Protein AF-0000000077107727 (afdb_homodimer)

Sequence (330 aa):
MIIVNAAEPHLNGILEIYNHAVRESFAVWTEREDTLNDRRAWINKLQANGYACIVAVDSKNDVLGYAGYGVFRGKPGYDITVEHSVYVADSAQGKGVGNALMTELINRGIADTRLEKMVGAIDAGNPISIKLHEKFGFQTQGILRGVATKWGEHRDLQFMVKDIRMIIVNAAEPHLNGILEIYNHAVRESFAVWTEREDTLNDRRAWINKLQANGYACIVAVDSKNDVLGYAGYGVFRGKPGYDITVEHSVYVADSAQGKGVGNALMTELINRGIADTRLEKMVGAIDAGNPISIKLHEKFGFQTQGILRGVATKWGEHRDLQFMVKDIR

Solvent-accessible surface area (backbone atoms only — not comparable to full-atom values): 17544 Å² total; per-residue (Å²): 117,50,78,43,72,61,50,79,89,45,44,66,43,51,46,52,43,49,38,47,34,34,73,70,42,68,83,40,39,41,87,69,68,75,50,71,65,53,54,48,51,50,54,48,52,26,49,74,70,71,33,58,45,34,30,33,24,41,94,86,63,47,56,40,27,37,36,37,34,40,80,57,51,100,53,67,27,24,77,31,24,28,29,43,52,78,47,60,23,80,91,40,61,94,67,55,52,65,58,54,48,50,53,52,50,52,52,53,45,47,68,37,83,67,38,36,33,42,30,36,78,38,42,64,86,39,62,69,61,52,49,55,39,44,75,73,60,29,39,80,34,26,52,40,74,53,44,26,38,47,98,89,35,70,35,35,43,23,36,26,42,30,76,54,102,116,50,77,45,73,61,49,78,90,44,43,66,42,51,48,52,42,50,38,46,34,35,73,71,43,70,82,40,39,42,88,69,69,75,50,70,66,51,53,49,51,50,53,49,54,27,49,75,72,71,32,58,45,34,29,32,23,41,95,85,66,47,56,38,28,39,35,37,34,40,78,58,53,100,53,66,27,25,76,31,23,28,29,45,53,77,48,61,23,80,91,40,60,94,68,55,53,65,58,54,50,49,53,52,50,51,51,51,46,48,68,37,81,65,40,35,32,42,30,36,78,37,43,62,86,38,62,68,61,52,50,54,41,45,74,71,60,30,39,81,34,27,52,39,74,54,45,25,39,46,97,89,35,70,34,35,43,23,35,27,41,28,75,54,102

InterPro domains:
  IPR000182 GNAT domain [PF00583] (16-138)
  IPR000182 GNAT domain [PS51186] (1-165)
  IPR016181 Acyl-CoA N-acyltransferase [SSF55729] (1-163)

pLDDT: mean 98.06, std 1.3, range [89.94, 98.94]

Organism: Hirschia baltica (strain ATCC 49814 / DSM 5838 / IFAM 1418) (NCBI:txid582402)

Structure (mmCIF, N/CA/C/O backbone):
data_AF-0000000077107727-model_v1
#
loop_
_entity.id
_entity.type
_entity.pdbx_description
1 polymer 'GCN5-related N-acetyltransferase'
#
loop_
_atom_site.group_PDB
_atom_site.id
_atom_site.type_symbol
_atom_site.label_atom_id
_atom_site.label_alt_id
_atom_site.label_comp_id
_atom_site.label_asym_id
_atom_site.label_entity_id
_atom_site.label_seq_id
_atom_site.pdbx_PDB_ins_code
_atom_site.Cartn_x
_atom_site.Cartn_y
_atom_site.Cartn_z
_atom_site.occupancy
_atom_site.B_iso_or_equiv
_atom_site.auth_seq_id
_atom_site.auth_comp_id
_atom_site.auth_asym_id
_atom_site.auth_atom_id
_atom_site.pdbx_PDB_model_num
ATOM 1 N N . MET A 1 1 ? -5.41 30.422 15.391 1 93.62 1 MET A N 1
ATOM 2 C CA . MET A 1 1 ? -5.266 29.375 14.383 1 93.62 1 MET A CA 1
ATOM 3 C C . MET A 1 1 ? -6.629 28.828 13.961 1 93.62 1 MET A C 1
ATOM 5 O O . MET A 1 1 ? -7.48 28.562 14.805 1 93.62 1 MET A O 1
ATOM 9 N N . ILE A 1 2 ? -6.949 28.75 12.703 1 97.38 2 ILE A N 1
ATOM 10 C CA . ILE A 1 2 ? -8.195 28.188 12.188 1 97.38 2 ILE A CA 1
ATOM 11 C C . ILE A 1 2 ? -7.883 27.094 11.164 1 97.38 2 ILE A C 1
ATOM 13 O O . ILE A 1 2 ? -6.836 27.141 10.516 1 97.38 2 ILE A O 1
ATOM 17 N N . ILE A 1 3 ? -8.789 26.125 11.023 1 98.75 3 ILE A N 1
ATOM 18 C CA . ILE A 1 3 ? -8.641 25.047 10.047 1 98.75 3 ILE A CA 1
ATOM 19 C C . ILE A 1 3 ? -9.695 25.203 8.945 1 98.75 3 ILE A C 1
ATOM 21 O O . ILE A 1 3 ? -10.883 25.359 9.234 1 98.75 3 ILE A O 1
ATOM 25 N N . VAL A 1 4 ? -9.25 25.234 7.777 1 98.44 4 VAL A N 1
ATOM 26 C CA . VAL A 1 4 ? -10.148 25.391 6.637 1 98.44 4 VAL A CA 1
ATOM 27 C C . VAL A 1 4 ? -9.773 24.375 5.555 1 98.44 4 VAL A C 1
ATOM 29 O O . VAL A 1 4 ? -8.734 23.719 5.637 1 98.44 4 VAL A O 1
ATOM 32 N N . ASN A 1 5 ? -10.641 24.234 4.512 1 98.62 5 ASN A N 1
ATOM 33 C CA . ASN A 1 5 ? -10.281 23.422 3.35 1 98.62 5 ASN A CA 1
ATOM 34 C C . ASN A 1 5 ? -9.125 24.047 2.57 1 98.62 5 ASN A C 1
ATOM 36 O O . ASN A 1 5 ? -9.078 25.266 2.385 1 98.62 5 ASN A O 1
ATOM 40 N N . ALA A 1 6 ? -8.227 23.219 2.164 1 98.75 6 ALA A N 1
ATOM 41 C CA . ALA A 1 6 ? -7.125 23.703 1.341 1 98.75 6 ALA A CA 1
ATOM 42 C C . ALA A 1 6 ? -7.633 24.266 0.017 1 98.75 6 ALA A C 1
ATOM 44 O O . ALA A 1 6 ? -8.562 23.719 -0.58 1 98.75 6 ALA A O 1
ATOM 45 N N . ALA A 1 7 ? -7.02 25.328 -0.413 1 97.69 7 ALA A N 1
ATOM 46 C CA . ALA A 1 7 ? -7.352 25.984 -1.674 1 97.69 7 ALA A CA 1
ATOM 47 C C . ALA A 1 7 ? -6.121 26.656 -2.281 1 97.69 7 ALA A C 1
ATOM 49 O O . ALA A 1 7 ? -5.016 26.531 -1.744 1 97.69 7 ALA A O 1
ATOM 50 N N . GLU A 1 8 ? -6.305 27.25 -3.398 1 97.94 8 GLU A N 1
ATOM 51 C CA . GLU A 1 8 ? -5.215 27.812 -4.184 1 97.94 8 GLU A CA 1
ATOM 52 C C . GLU A 1 8 ? -4.371 28.781 -3.35 1 97.94 8 GLU A C 1
ATOM 54 O O . GLU A 1 8 ? -3.143 28.766 -3.436 1 97.94 8 GLU A O 1
ATOM 59 N N . PRO A 1 9 ? -4.969 29.578 -2.504 1 97.75 9 PRO A N 1
ATOM 60 C CA . PRO A 1 9 ? -4.172 30.547 -1.749 1 97.75 9 PRO A CA 1
ATOM 61 C C . PRO A 1 9 ? -3.229 29.875 -0.749 1 97.75 9 PRO A C 1
ATOM 63 O O . PRO A 1 9 ? -2.299 30.516 -0.25 1 97.75 9 PRO A O 1
ATOM 66 N N . HIS A 1 10 ? -3.49 28.688 -0.441 1 98.62 10 HIS A N 1
ATOM 67 C CA . HIS A 1 10 ? -2.705 27.984 0.575 1 98.62 10 HIS A CA 1
ATOM 68 C C . HIS A 1 10 ? -1.538 27.234 -0.052 1 98.62 10 HIS A C 1
ATOM 70 O O . HIS A 1 10 ? -0.677 26.703 0.66 1 98.62 10 HIS A O 1
ATOM 76 N N . LEU A 1 11 ? -1.473 27.156 -1.368 1 98.62 11 LEU A N 1
ATOM 77 C CA . LEU A 1 11 ? -0.585 26.25 -2.094 1 98.62 11 LEU A CA 1
ATOM 78 C C . LEU A 1 11 ? 0.876 26.562 -1.793 1 98.62 11 LEU A C 1
ATOM 80 O O . LEU A 1 11 ? 1.684 25.656 -1.588 1 98.62 11 LEU A O 1
ATOM 84 N N . ASN A 1 12 ? 1.214 27.828 -1.78 1 98.56 12 ASN A N 1
ATOM 85 C CA . ASN A 1 12 ? 2.604 28.188 -1.521 1 98.56 12 ASN A CA 1
ATOM 86 C C . ASN A 1 12 ? 3.061 27.703 -0.146 1 98.56 12 ASN A C 1
ATOM 88 O O . ASN A 1 12 ? 4.168 27.188 -0.002 1 98.56 12 ASN A O 1
ATOM 92 N N . GLY A 1 13 ? 2.219 27.953 0.841 1 98.75 13 GLY A N 1
ATOM 93 C CA . GLY A 1 13 ? 2.545 27.5 2.184 1 98.75 13 GLY A CA 1
ATOM 94 C C . GLY A 1 13 ? 2.641 25.984 2.295 1 98.75 13 GLY A C 1
ATOM 95 O O . GLY A 1 13 ? 3.547 25.469 2.943 1 98.75 13 GLY A O 1
ATOM 96 N N . ILE A 1 14 ? 1.725 25.281 1.633 1 98.88 14 ILE A N 1
ATOM 97 C CA . ILE A 1 14 ? 1.734 23.828 1.614 1 98.88 14 ILE A CA 1
ATOM 98 C C . ILE A 1 14 ? 3.02 23.328 0.96 1 98.88 14 ILE A C 1
ATOM 100 O O . ILE A 1 14 ? 3.688 22.438 1.49 1 98.88 14 ILE A O 1
ATOM 104 N N . LEU A 1 15 ? 3.367 23.938 -0.144 1 98.88 15 LEU A N 1
ATOM 105 C CA . LEU A 1 15 ? 4.57 23.547 -0.873 1 98.88 15 LEU A CA 1
ATOM 106 C C . LEU A 1 15 ? 5.812 23.719 -0.005 1 98.88 15 LEU A C 1
ATOM 108 O O . LEU A 1 15 ? 6.68 22.844 0.029 1 98.88 15 LEU A O 1
ATOM 112 N N . GLU A 1 16 ? 5.895 24.844 0.64 1 98.75 16 GLU A N 1
ATOM 113 C CA . GLU A 1 16 ? 7.055 25.125 1.479 1 98.75 16 GLU A CA 1
ATOM 114 C C . GLU A 1 16 ? 7.207 24.078 2.586 1 98.75 16 GLU A C 1
ATOM 116 O O . GLU A 1 16 ? 8.305 23.594 2.842 1 98.75 16 GLU A O 1
ATOM 121 N N . ILE A 1 17 ? 6.137 23.75 3.193 1 98.81 17 ILE A N 1
ATOM 122 C CA . ILE A 1 17 ? 6.156 22.766 4.273 1 98.81 17 ILE A CA 1
ATOM 123 C C . ILE A 1 17 ? 6.586 21.406 3.729 1 98.81 17 ILE A C 1
ATOM 125 O O . ILE A 1 17 ? 7.449 20.75 4.305 1 98.81 17 ILE A O 1
ATOM 129 N N . TYR A 1 18 ? 5.992 21.031 2.607 1 98.69 18 TYR A N 1
ATOM 130 C CA . TYR A 1 18 ? 6.312 19.734 2.014 1 98.69 18 TYR A CA 1
ATOM 131 C C . TYR A 1 18 ? 7.781 19.656 1.613 1 98.69 18 TYR A C 1
ATOM 133 O O . TYR A 1 18 ? 8.469 18.688 1.939 1 98.69 18 TYR A O 1
ATOM 141 N N . ASN A 1 19 ? 8.227 20.656 0.928 1 98.81 19 ASN A N 1
ATOM 142 C CA . ASN A 1 19 ? 9.602 20.656 0.43 1 98.81 19 ASN A CA 1
ATOM 143 C C . ASN A 1 19 ? 10.609 20.734 1.569 1 98.81 19 ASN A C 1
ATOM 145 O O . ASN A 1 19 ? 11.703 20.172 1.475 1 98.81 19 ASN A O 1
ATOM 149 N N . HIS A 1 20 ? 10.242 21.391 2.613 1 98.62 20 HIS A N 1
ATOM 150 C CA . HIS A 1 20 ? 11.094 21.344 3.801 1 98.62 20 HIS A CA 1
ATOM 151 C C . HIS A 1 20 ? 11.227 19.922 4.32 1 98.62 20 HIS A C 1
ATOM 153 O O . HIS A 1 20 ? 12.328 19.484 4.652 1 98.62 20 HIS A O 1
ATOM 159 N N . ALA A 1 21 ? 10.109 19.188 4.387 1 97.75 21 ALA A N 1
ATOM 160 C CA . ALA A 1 21 ? 10.148 17.797 4.812 1 97.75 21 ALA A CA 1
ATOM 161 C C . ALA A 1 21 ? 11.008 16.953 3.873 1 97.75 21 ALA A C 1
ATOM 163 O O . ALA A 1 21 ? 11.758 16.078 4.32 1 97.75 21 ALA A O 1
ATOM 164 N N . VAL A 1 22 ? 10.906 17.188 2.547 1 98.31 22 VAL A N 1
ATOM 165 C CA . VAL A 1 22 ? 11.703 16.484 1.549 1 98.31 22 VAL A CA 1
ATOM 166 C C . VAL A 1 22 ? 13.188 16.688 1.84 1 98.31 22 VAL A C 1
ATOM 168 O O . VAL A 1 22 ? 13.969 15.727 1.853 1 98.31 22 VAL A O 1
ATOM 171 N N . ARG A 1 23 ? 13.531 17.891 2.248 1 98.06 23 ARG A N 1
ATOM 172 C CA . ARG A 1 23 ? 14.938 18.266 2.381 1 98.06 23 ARG A CA 1
ATOM 173 C C . ARG A 1 23 ? 15.492 17.828 3.736 1 98.06 23 ARG A C 1
ATOM 175 O O . ARG A 1 23 ? 16.688 17.516 3.857 1 98.06 23 ARG A O 1
ATOM 182 N N . GLU A 1 24 ? 14.578 17.812 4.66 1 97.5 24 GLU A N 1
ATOM 183 C CA . GLU A 1 24 ? 15.172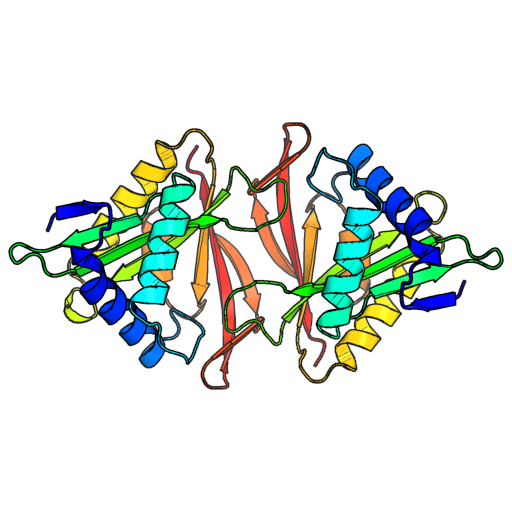 17.906 5.992 1 97.5 24 GLU A CA 1
ATOM 184 C C . GLU A 1 24 ? 14.727 16.734 6.871 1 97.5 24 GLU A C 1
ATOM 186 O O . GLU A 1 24 ? 15.102 16.656 8.039 1 97.5 24 GLU A O 1
ATOM 191 N N . SER A 1 25 ? 13.977 15.812 6.281 1 97.06 25 SER A N 1
ATOM 192 C CA . SER A 1 25 ? 13.438 14.812 7.195 1 97.06 25 SER A CA 1
ATOM 193 C C . SER A 1 25 ? 13.195 13.484 6.488 1 97.06 25 SER A C 1
ATOM 195 O O . SER A 1 25 ? 13.383 13.383 5.273 1 97.06 25 SER A O 1
ATOM 197 N N . PHE A 1 26 ? 12.797 12.453 7.246 1 96.75 26 PHE A N 1
ATOM 198 C CA . PHE A 1 26 ? 12.367 11.156 6.73 1 96.75 26 PHE A CA 1
ATOM 199 C C . PHE A 1 26 ? 10.852 11.047 6.738 1 96.75 26 PHE A C 1
ATOM 201 O O . PHE A 1 26 ? 10.297 9.945 6.625 1 96.75 26 PHE A O 1
ATOM 208 N N . ALA A 1 27 ? 10.195 12.203 6.848 1 95.88 27 ALA A N 1
ATOM 209 C CA . ALA A 1 27 ? 8.734 12.164 6.852 1 95.88 27 ALA A CA 1
ATOM 210 C C . ALA A 1 27 ? 8.195 11.766 5.484 1 95.88 27 ALA A C 1
ATOM 212 O O . ALA A 1 27 ? 7.078 11.242 5.379 1 95.88 27 ALA A O 1
ATOM 213 N N . VAL A 1 28 ? 8.992 12.039 4.449 1 96.81 28 VAL A N 1
ATOM 214 C CA . VAL A 1 28 ? 8.711 11.617 3.082 1 96.81 28 VAL A CA 1
ATOM 215 C C . VAL A 1 28 ? 9.969 11.016 2.457 1 96.81 28 VAL A C 1
ATOM 217 O O . VAL A 1 28 ? 11.078 11.5 2.703 1 96.81 28 VAL A O 1
ATOM 220 N N . TRP A 1 29 ? 9.805 10.023 1.639 1 98.12 29 TRP A N 1
ATOM 221 C CA . TRP A 1 29 ? 10.961 9.273 1.158 1 98.12 29 TRP A CA 1
ATOM 222 C C . TRP A 1 29 ? 11.258 9.602 -0.302 1 98.12 29 TRP A C 1
ATOM 224 O O . TRP A 1 29 ? 11.367 8.695 -1.137 1 98.12 29 TRP A O 1
ATOM 234 N N . THR A 1 30 ? 11.289 10.844 -0.668 1 97.62 30 THR A N 1
ATOM 235 C CA . THR A 1 30 ? 11.719 11.359 -1.964 1 97.62 30 THR A CA 1
ATOM 236 C C . THR A 1 30 ? 12.828 12.391 -1.795 1 97.62 30 THR A C 1
ATOM 238 O O . THR A 1 30 ? 12.922 13.039 -0.75 1 97.62 30 THR A O 1
ATOM 241 N N . GLU A 1 31 ? 13.656 12.539 -2.768 1 97.06 31 GLU A N 1
ATOM 242 C CA . GLU A 1 31 ? 14.688 13.57 -2.771 1 97.06 31 GLU A CA 1
ATOM 243 C C . GLU A 1 31 ? 14.367 14.672 -3.775 1 97.06 31 GLU A C 1
ATOM 245 O O . GLU A 1 31 ? 15.102 15.656 -3.879 1 97.06 31 GLU A O 1
ATOM 250 N N . ARG A 1 32 ? 13.281 14.477 -4.438 1 97.69 32 ARG A N 1
ATOM 251 C CA . ARG A 1 32 ? 12.812 15.469 -5.398 1 97.69 32 ARG A CA 1
ATOM 252 C C . ARG A 1 32 ? 11.766 16.391 -4.773 1 97.69 32 ARG A C 1
ATOM 254 O O . ARG A 1 32 ? 10.727 15.914 -4.297 1 97.69 32 ARG A O 1
ATOM 261 N N . GLU A 1 33 ? 12 17.625 -4.855 1 98.38 33 GLU A N 1
ATOM 262 C CA . GLU A 1 33 ? 11.008 18.578 -4.371 1 98.38 33 GLU A CA 1
ATOM 263 C C . GLU A 1 33 ? 9.82 18.672 -5.316 1 98.38 33 GLU A C 1
ATOM 265 O O . GLU A 1 33 ? 9.953 18.438 -6.52 1 98.38 33 GLU A O 1
ATOM 270 N N . ASP A 1 34 ? 8.711 19 -4.762 1 98.56 34 ASP A N 1
ATOM 271 C CA . ASP A 1 34 ? 7.5 19.203 -5.551 1 98.56 34 ASP A CA 1
ATOM 272 C C . ASP A 1 34 ? 7.449 20.609 -6.117 1 98.56 34 ASP A C 1
ATOM 274 O O . ASP A 1 34 ? 8.156 21.5 -5.645 1 98.56 34 ASP A O 1
ATOM 278 N N . THR A 1 35 ? 6.66 20.781 -7.137 1 98.69 35 THR A N 1
ATOM 279 C CA . THR A 1 35 ? 6.293 22.094 -7.676 1 98.69 35 THR A CA 1
ATOM 280 C C . THR A 1 35 ? 4.906 22.5 -7.195 1 98.69 35 THR A C 1
ATOM 282 O O . THR A 1 35 ? 4.195 21.703 -6.578 1 98.69 35 THR A O 1
ATOM 285 N N . LEU A 1 36 ? 4.586 23.75 -7.496 1 98.56 36 LEU A N 1
ATOM 286 C CA . LEU A 1 36 ? 3.23 24.203 -7.207 1 98.56 36 LEU A CA 1
ATOM 287 C C . LEU A 1 36 ? 2.201 23.344 -7.941 1 98.56 36 LEU A C 1
ATOM 289 O O . LEU A 1 36 ? 1.149 23.016 -7.387 1 98.56 36 LEU A O 1
ATOM 293 N N . ASN A 1 37 ? 2.504 23 -9.156 1 98.56 37 ASN A N 1
ATOM 294 C CA . ASN A 1 37 ? 1.602 22.156 -9.938 1 98.56 37 ASN A CA 1
ATOM 295 C C . ASN A 1 37 ? 1.415 20.781 -9.305 1 98.56 37 ASN A C 1
ATOM 297 O O . ASN A 1 37 ? 0.319 20.219 -9.344 1 98.56 37 ASN A O 1
ATOM 301 N N . ASP A 1 38 ? 2.463 20.25 -8.758 1 98.19 38 ASP A N 1
ATOM 302 C CA . ASP A 1 38 ? 2.373 18.969 -8.07 1 98.19 38 ASP A CA 1
ATOM 303 C C . ASP A 1 38 ? 1.386 19.031 -6.906 1 98.19 38 ASP A C 1
ATOM 305 O O . ASP A 1 38 ? 0.518 18.172 -6.77 1 98.19 38 ASP A O 1
ATOM 309 N N . ARG A 1 39 ? 1.546 20.031 -6.098 1 98.62 39 ARG A N 1
ATOM 310 C CA . ARG A 1 39 ? 0.7 20.172 -4.914 1 98.62 39 ARG A CA 1
ATOM 311 C C . ARG A 1 39 ? -0.738 20.5 -5.309 1 98.62 39 ARG A C 1
ATOM 313 O O . ARG A 1 39 ? -1.682 20.016 -4.672 1 98.62 39 ARG A O 1
ATOM 320 N N . ARG A 1 40 ? -0.883 21.266 -6.332 1 98.62 40 ARG A N 1
ATOM 321 C CA . ARG A 1 40 ? -2.217 21.547 -6.852 1 98.62 40 ARG A CA 1
ATOM 322 C C . ARG A 1 40 ? -2.914 20.281 -7.305 1 98.62 40 ARG A C 1
ATOM 324 O O . ARG A 1 40 ? -4.082 20.047 -6.984 1 98.62 40 ARG A O 1
ATOM 331 N N . ALA A 1 41 ? -2.225 19.516 -8.086 1 98.38 41 ALA A N 1
ATOM 332 C CA . ALA A 1 41 ? -2.77 18.25 -8.562 1 98.38 41 ALA A CA 1
ATOM 333 C C . ALA A 1 41 ? -3.152 17.328 -7.398 1 98.38 41 ALA A C 1
ATOM 335 O O . ALA A 1 41 ? -4.16 16.625 -7.461 1 98.38 41 ALA A O 1
ATOM 336 N N . TRP A 1 42 ? -2.303 17.359 -6.422 1 97.94 42 TRP A N 1
ATOM 337 C CA . TRP A 1 42 ? -2.564 16.562 -5.227 1 97.94 42 TRP A CA 1
ATOM 338 C C . TRP A 1 42 ? -3.873 16.984 -4.566 1 97.94 42 TRP A C 1
ATOM 340 O O . TRP A 1 42 ? -4.738 16.141 -4.301 1 97.94 42 TRP A O 1
ATOM 350 N N . ILE A 1 43 ? -4.07 18.25 -4.266 1 98.44 43 ILE A N 1
ATOM 351 C CA . ILE A 1 43 ? -5.281 18.781 -3.65 1 98.44 43 ILE A CA 1
ATOM 352 C C . ILE A 1 43 ? -6.496 18.422 -4.512 1 98.44 43 ILE A C 1
ATOM 354 O O . ILE A 1 43 ? -7.5 17.922 -4 1 98.44 43 ILE A O 1
ATOM 358 N N . ASN A 1 44 ? -6.367 18.672 -5.797 1 98.19 44 ASN A N 1
ATOM 359 C CA . ASN A 1 44 ? -7.469 18.422 -6.719 1 98.19 44 ASN A CA 1
ATOM 360 C C . ASN A 1 44 ? -7.879 16.953 -6.727 1 98.19 44 ASN A C 1
ATOM 362 O O . ASN A 1 44 ? -9.07 16.641 -6.801 1 98.19 44 ASN A O 1
ATOM 366 N N . LYS A 1 45 ? -6.926 16.125 -6.68 1 97.94 45 LYS A N 1
ATOM 367 C CA . LYS A 1 45 ? -7.195 14.695 -6.684 1 97.94 45 LYS A CA 1
ATOM 368 C C . LYS A 1 45 ? -7.988 14.281 -5.445 1 97.94 45 LYS A C 1
ATOM 370 O O . LYS A 1 45 ? -8.953 13.516 -5.543 1 97.94 45 LYS A O 1
ATOM 375 N N . LEU A 1 46 ? -7.562 14.734 -4.277 1 98.31 46 LEU A N 1
ATOM 376 C CA . LEU A 1 46 ? -8.281 14.414 -3.047 1 98.31 46 LEU A CA 1
ATOM 377 C C . LEU A 1 46 ? -9.703 14.953 -3.092 1 98.31 46 LEU A C 1
ATOM 379 O O . LEU A 1 46 ? -10.664 14.211 -2.848 1 98.31 46 LEU A O 1
ATOM 383 N N . GLN A 1 47 ? -9.82 16.172 -3.475 1 96.94 47 GLN A N 1
ATOM 384 C CA . GLN A 1 47 ? -11.117 16.828 -3.449 1 96.94 47 GLN A CA 1
ATOM 385 C C . GLN A 1 47 ? -12.062 16.234 -4.492 1 96.94 47 GLN A C 1
ATOM 387 O O . GLN A 1 47 ? -13.266 16.125 -4.258 1 96.94 47 GLN A O 1
ATOM 392 N N . ALA A 1 48 ? -11.516 15.891 -5.641 1 97.62 48 ALA A N 1
ATOM 393 C CA . ALA A 1 48 ? -12.32 15.289 -6.703 1 97.62 48 ALA A CA 1
ATOM 394 C C . ALA A 1 48 ? -12.938 13.977 -6.246 1 97.62 48 ALA A C 1
ATOM 396 O O . ALA A 1 48 ? -13.992 13.578 -6.738 1 97.62 48 ALA A O 1
ATOM 397 N N . ASN A 1 49 ? -12.32 13.359 -5.285 1 97.5 49 ASN A N 1
ATOM 398 C CA . ASN A 1 49 ? -12.812 12.078 -4.797 1 97.5 49 ASN A CA 1
ATOM 399 C C . ASN A 1 49 ? -13.562 12.234 -3.473 1 97.5 49 ASN A C 1
ATOM 401 O O . ASN A 1 49 ? -13.859 11.242 -2.805 1 97.5 49 ASN A O 1
ATOM 405 N N . GLY A 1 50 ? -13.75 13.484 -3.037 1 97.88 50 GLY A N 1
ATOM 406 C CA . GLY A 1 50 ? -14.516 13.766 -1.831 1 97.88 50 GLY A CA 1
ATOM 407 C C . GLY A 1 50 ? -13.711 13.57 -0.56 1 97.88 50 GLY A C 1
ATOM 408 O O . GLY A 1 50 ? -14.273 13.422 0.524 1 97.88 50 GLY A O 1
ATOM 409 N N . TYR A 1 51 ? -12.469 13.508 -0.685 1 98.81 51 TYR A N 1
ATOM 410 C CA . TYR A 1 51 ? -11.609 13.328 0.483 1 98.81 51 TYR A CA 1
ATOM 411 C C . TYR A 1 51 ? -11.258 14.672 1.104 1 98.81 51 TYR A C 1
ATOM 413 O O . TYR A 1 51 ? -11.281 15.703 0.426 1 98.81 51 TYR A O 1
ATOM 421 N N . ALA A 1 52 ? -10.898 14.656 2.311 1 98.69 52 ALA A N 1
ATOM 422 C CA . ALA A 1 52 ? -10.547 15.875 3.031 1 98.69 52 ALA A CA 1
ATOM 423 C C . ALA A 1 52 ? -9.117 16.297 2.723 1 98.69 52 ALA A C 1
ATOM 425 O O . ALA A 1 52 ? -8.219 15.461 2.625 1 98.69 52 ALA A O 1
ATOM 426 N N . CYS A 1 53 ? -8.93 17.5 2.537 1 98.88 53 CYS A N 1
ATOM 427 C CA . CYS A 1 53 ? -7.664 18.219 2.496 1 98.88 53 CYS A CA 1
ATOM 428 C C . CYS A 1 53 ? -7.785 19.562 3.203 1 98.88 53 CYS A C 1
ATOM 430 O O . CYS A 1 53 ? -8.492 20.453 2.73 1 98.88 53 CYS A O 1
ATOM 432 N N . ILE A 1 54 ? -7.012 19.688 4.355 1 98.94 54 ILE A N 1
ATOM 433 C CA . ILE A 1 54 ? -7.266 20.828 5.215 1 98.94 54 ILE A CA 1
ATOM 434 C C . ILE A 1 54 ? -5.945 21.531 5.547 1 98.94 54 ILE A C 1
ATOM 436 O O . ILE A 1 54 ? -4.875 20.922 5.445 1 98.94 54 ILE A O 1
ATOM 440 N N . VAL A 1 55 ? -6.062 22.781 5.977 1 98.88 55 VAL A N 1
ATOM 441 C CA . VAL A 1 55 ? -4.902 23.594 6.332 1 98.88 55 VAL A CA 1
ATOM 442 C C . VAL A 1 55 ? -5.191 24.375 7.617 1 98.88 55 VAL A C 1
ATOM 444 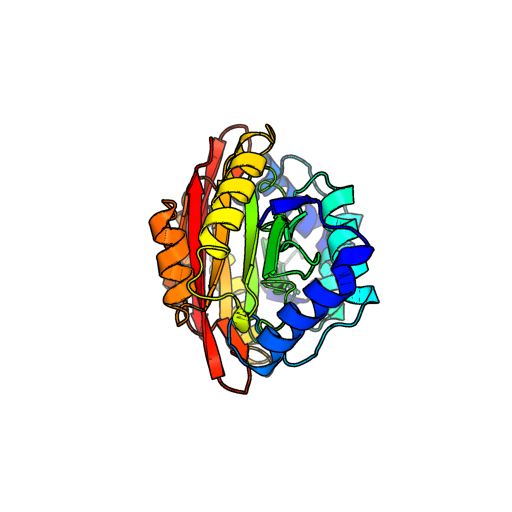O O . VAL A 1 55 ? -6.316 24.828 7.84 1 98.88 55 VAL A O 1
ATOM 447 N N . ALA A 1 56 ? -4.207 24.438 8.445 1 98.94 56 ALA A N 1
ATOM 448 C CA . ALA A 1 56 ? -4.219 25.344 9.586 1 98.94 56 ALA A CA 1
ATOM 449 C C . ALA A 1 56 ? -3.553 26.672 9.242 1 98.94 56 ALA A C 1
ATOM 451 O O . ALA A 1 56 ? -2.42 26.688 8.75 1 98.94 56 ALA A O 1
ATOM 452 N N . VAL A 1 57 ? -4.23 27.781 9.516 1 98.56 57 VAL A N 1
ATOM 453 C CA . VAL A 1 57 ? -3.666 29.094 9.203 1 98.56 57 VAL A CA 1
ATOM 454 C C . VAL A 1 57 ? -3.719 29.984 10.445 1 98.56 57 VAL A C 1
ATOM 456 O O . VAL A 1 57 ? -4.59 29.812 11.305 1 98.56 57 VAL A O 1
ATOM 459 N N . ASP A 1 58 ? -2.756 30.891 10.453 1 97.56 58 ASP A N 1
ATOM 460 C CA . ASP A 1 58 ? -2.754 31.828 11.562 1 97.56 58 ASP A CA 1
ATOM 461 C C . ASP A 1 58 ? -3.516 33.094 11.203 1 97.56 58 ASP A C 1
ATOM 463 O O . ASP A 1 58 ? -4.219 33.156 10.188 1 97.56 58 ASP A O 1
ATOM 467 N N . SER A 1 59 ? -3.406 34.125 12.039 1 95.5 59 SER A N 1
ATOM 468 C CA . SER A 1 59 ? -4.164 35.344 11.867 1 95.5 59 SER A CA 1
ATOM 469 C C . SER A 1 59 ? -3.727 36.094 10.617 1 95.5 59 SER A C 1
ATOM 471 O O . SER A 1 59 ? -4.477 36.906 10.086 1 95.5 59 SER A O 1
ATOM 473 N N . LYS A 1 60 ? -2.49 35.875 10.148 1 96.06 60 LYS A N 1
ATOM 474 C CA . LYS A 1 60 ? -1.972 36.531 8.953 1 96.06 60 LYS A CA 1
ATOM 475 C C . LYS A 1 60 ? -2.191 35.656 7.715 1 96.06 60 LYS A C 1
ATOM 477 O O . LYS A 1 60 ? -1.654 35.938 6.641 1 96.06 60 LYS A O 1
ATOM 482 N N . ASN A 1 61 ? -2.826 34.5 7.902 1 95.06 61 ASN A N 1
ATOM 483 C CA . ASN A 1 61 ? -3.168 33.562 6.848 1 95.06 61 ASN A CA 1
ATOM 484 C C . ASN A 1 61 ? -1.948 32.781 6.395 1 95.06 61 ASN A C 1
ATOM 486 O O . ASN A 1 61 ? -1.928 32.25 5.281 1 95.06 61 ASN A O 1
ATOM 490 N N . ASP A 1 62 ? -0.973 32.781 7.258 1 97.44 62 ASP A N 1
ATOM 491 C CA . ASP A 1 62 ? 0.162 31.906 6.992 1 97.44 62 ASP A CA 1
ATOM 492 C C . ASP A 1 62 ? -0.186 30.453 7.301 1 97.44 62 ASP A C 1
ATOM 494 O O . ASP A 1 62 ? -0.836 30.156 8.305 1 97.44 62 ASP A O 1
ATOM 498 N N . VAL A 1 63 ? 0.231 29.609 6.414 1 98.75 63 VAL A N 1
ATOM 499 C CA . VAL A 1 63 ? -0.037 28.188 6.609 1 98.75 63 VAL A CA 1
ATOM 500 C C . VAL A 1 63 ? 0.889 27.625 7.688 1 98.75 63 VAL A C 1
ATOM 502 O O . VAL A 1 63 ? 2.113 27.688 7.555 1 98.75 63 VAL A O 1
ATOM 505 N N . LEU A 1 64 ? 0.308 27.047 8.68 1 98.88 64 LEU A N 1
ATOM 506 C CA . LEU A 1 64 ? 1.047 26.484 9.812 1 98.88 64 LEU A CA 1
ATOM 507 C C . LEU A 1 64 ? 1.226 24.984 9.656 1 98.88 64 LEU A C 1
ATOM 509 O O . LEU A 1 64 ? 2.113 24.391 10.273 1 98.88 64 LEU A O 1
ATOM 513 N N . GLY A 1 65 ? 0.394 24.359 8.945 1 98.88 65 GLY A N 1
ATOM 514 C CA . GLY A 1 65 ? 0.358 22.938 8.68 1 98.88 65 GLY A CA 1
ATOM 515 C C . GLY A 1 65 ? -0.798 22.516 7.789 1 98.88 65 GLY A C 1
ATOM 516 O O . GLY A 1 65 ? -1.67 23.328 7.477 1 98.88 65 GLY A O 1
ATOM 517 N N . TYR A 1 66 ? -0.759 21.328 7.328 1 98.94 66 TYR A N 1
ATOM 518 C CA . TYR A 1 66 ? -1.839 20.797 6.508 1 98.94 66 TYR A CA 1
ATOM 519 C C . TYR A 1 66 ? -1.968 19.297 6.695 1 98.94 66 TYR A C 1
ATOM 521 O O . TYR A 1 66 ? -1.069 18.641 7.242 1 98.94 66 TYR A O 1
ATOM 529 N N . ALA A 1 67 ? -3.09 18.766 6.312 1 98.88 67 ALA A N 1
ATOM 530 C CA . ALA A 1 67 ? -3.391 17.328 6.422 1 98.88 67 ALA A CA 1
ATOM 531 C C . ALA A 1 67 ? -4.414 16.906 5.375 1 98.88 67 ALA A C 1
ATOM 533 O O . ALA A 1 67 ? -5.211 17.734 4.906 1 98.88 67 ALA A O 1
ATOM 534 N N . GLY A 1 68 ? -4.367 15.688 5.035 1 98.81 68 GLY A N 1
ATOM 535 C CA . GLY A 1 68 ? -5.34 15.109 4.121 1 98.81 68 GLY A CA 1
ATOM 536 C C . GLY A 1 68 ? -5.316 13.594 4.113 1 98.81 68 GLY A C 1
ATOM 537 O O . GLY A 1 68 ? -4.434 12.977 4.711 1 98.81 68 GLY A O 1
ATOM 538 N N . TYR A 1 69 ? -6.309 13.023 3.566 1 98.88 69 TYR A N 1
ATOM 539 C CA . TYR A 1 69 ? -6.301 11.578 3.359 1 98.88 69 TYR A CA 1
ATOM 540 C C . TYR A 1 69 ? -6.855 11.219 1.984 1 98.88 69 TYR A C 1
ATOM 542 O O . TYR A 1 69 ? -7.594 12.008 1.384 1 98.88 69 TYR A O 1
ATOM 550 N N . GLY A 1 70 ? -6.453 10.109 1.497 1 98.5 70 GLY A N 1
ATOM 551 C CA . GLY A 1 70 ? -6.887 9.531 0.234 1 98.5 70 GLY A CA 1
ATOM 552 C C . GLY A 1 70 ? -6.762 8.023 0.19 1 98.5 70 GLY A C 1
ATOM 553 O O . GLY A 1 70 ? -6.809 7.359 1.229 1 98.5 70 GLY A O 1
ATOM 554 N N . VAL A 1 71 ? -6.613 7.527 -1.002 1 97.94 71 VAL A N 1
ATOM 555 C CA . VAL A 1 71 ? -6.605 6.086 -1.24 1 97.94 71 VAL A CA 1
ATOM 556 C C . VAL A 1 71 ? -5.457 5.438 -0.474 1 97.94 71 VAL A C 1
ATOM 558 O O . VAL A 1 71 ? -4.312 5.891 -0.562 1 97.94 71 VAL A O 1
ATOM 561 N N . PHE A 1 72 ? -5.758 4.418 0.318 1 98.62 72 PHE A N 1
ATOM 562 C CA . PHE A 1 72 ? -4.738 3.648 1.024 1 98.62 72 PHE A CA 1
ATOM 563 C C . PHE A 1 72 ? -4.039 2.682 0.078 1 98.62 72 PHE A C 1
ATOM 565 O O . PHE A 1 72 ? -2.822 2.754 -0.102 1 98.62 72 PHE A O 1
ATOM 572 N N . ARG A 1 73 ? -4.832 1.865 -0.512 1 98.19 73 ARG A N 1
ATOM 573 C CA . ARG A 1 73 ? -4.414 0.947 -1.566 1 98.19 73 ARG A CA 1
ATOM 574 C C . ARG A 1 73 ? -5.359 1.013 -2.76 1 98.19 73 ARG A C 1
ATOM 576 O O . ARG A 1 73 ? -6.574 0.875 -2.604 1 98.19 73 ARG A O 1
ATOM 583 N N . GLY A 1 74 ? -4.734 1.229 -3.938 1 95.25 74 GLY A N 1
ATOM 584 C CA . GLY A 1 74 ? -5.52 1.38 -5.152 1 95.25 74 GLY A CA 1
ATOM 585 C C . GLY A 1 74 ? -6.051 0.064 -5.688 1 95.25 74 GLY A C 1
ATOM 586 O O . GLY A 1 74 ? -6.191 -0.108 -6.898 1 95.25 74 GLY A O 1
ATOM 587 N N . LYS A 1 75 ? -6.27 -0.939 -4.91 1 94.69 75 LYS A N 1
ATOM 588 C CA . LYS A 1 75 ? -6.859 -2.238 -5.219 1 94.69 75 LYS A CA 1
ATOM 589 C C . LYS A 1 75 ? -8.289 -2.334 -4.695 1 94.69 75 LYS A C 1
ATOM 591 O O . LYS A 1 75 ? -8.656 -1.62 -3.76 1 94.69 75 LYS A O 1
ATOM 596 N N . PRO A 1 76 ? -9.102 -3.18 -5.301 1 94 76 PRO A N 1
ATOM 597 C CA . PRO A 1 76 ? -10.469 -3.312 -4.801 1 94 76 PRO A CA 1
ATOM 598 C C . PRO A 1 76 ? -10.523 -3.795 -3.355 1 94 76 PRO A C 1
ATOM 600 O O . PRO A 1 76 ? -9.609 -4.48 -2.893 1 94 76 PRO A O 1
ATOM 603 N N . GLY A 1 77 ? -11.547 -3.422 -2.67 1 97.5 77 GLY A N 1
ATOM 604 C CA . GLY A 1 77 ? -11.797 -3.891 -1.316 1 97.5 77 GLY A CA 1
ATOM 605 C C . GLY A 1 77 ? -11.453 -2.861 -0.256 1 97.5 77 GLY A C 1
ATOM 606 O O . GLY A 1 77 ? -11.969 -2.92 0.862 1 97.5 77 GLY A O 1
ATOM 607 N N . TYR A 1 78 ? -10.664 -1.91 -0.634 1 98.56 78 TYR A N 1
ATOM 608 C CA . TYR A 1 78 ? -10.117 -0.993 0.358 1 98.56 78 TYR A CA 1
ATOM 609 C C . TYR A 1 78 ? -10.914 0.305 0.402 1 98.56 78 TYR A C 1
ATOM 611 O O . TYR A 1 78 ? -10.438 1.318 0.917 1 98.56 78 TYR A O 1
ATOM 619 N N . ASP A 1 79 ? -12.125 0.368 -0.109 1 97.5 79 ASP A N 1
ATOM 620 C CA . ASP A 1 79 ? -12.93 1.579 -0.248 1 97.5 79 ASP A CA 1
ATOM 621 C C . ASP A 1 79 ? -13.281 2.162 1.117 1 97.5 79 ASP A C 1
ATOM 623 O O . ASP A 1 79 ? -13.594 3.352 1.23 1 97.5 79 ASP A O 1
ATOM 627 N N . ILE A 1 80 ? -13.203 1.371 2.158 1 98.62 80 ILE A N 1
ATOM 628 C CA . ILE A 1 80 ? -13.617 1.809 3.488 1 98.62 80 ILE A CA 1
ATOM 629 C C . ILE A 1 80 ? -12.414 2.375 4.238 1 98.62 80 ILE A C 1
ATOM 631 O O . ILE A 1 80 ? -12.523 2.764 5.402 1 98.62 80 ILE A O 1
ATOM 635 N N . THR A 1 81 ? -11.203 2.381 3.596 1 98.88 81 THR A N 1
ATOM 636 C CA . THR A 1 81 ? -9.953 2.688 4.289 1 98.88 81 THR A CA 1
ATOM 637 C C . THR A 1 81 ? -9.188 3.787 3.562 1 98.88 81 THR A C 1
ATOM 639 O O . THR A 1 81 ? -9.016 3.727 2.344 1 98.88 81 THR A O 1
ATOM 642 N N . VAL A 1 82 ? -8.711 4.82 4.281 1 98.88 82 VAL A N 1
ATOM 643 C CA . VAL A 1 82 ? -7.898 5.883 3.701 1 98.88 82 VAL A CA 1
ATOM 644 C C . VAL A 1 82 ? -6.535 5.926 4.383 1 98.88 82 VAL A C 1
ATOM 646 O O . VAL A 1 82 ? -6.379 5.445 5.508 1 98.88 82 VAL A O 1
ATOM 649 N N . GLU A 1 83 ? -5.523 6.406 3.695 1 98.88 83 GLU A N 1
ATOM 650 C CA . GLU A 1 83 ? -4.23 6.797 4.246 1 98.88 83 GLU A CA 1
ATOM 651 C C . GLU A 1 83 ? -4.141 8.312 4.426 1 98.88 83 GLU A C 1
ATOM 653 O O . GLU A 1 83 ? -4.523 9.07 3.535 1 98.88 83 GLU A O 1
ATOM 658 N N . HIS A 1 84 ? -3.721 8.719 5.59 1 98.88 84 HIS A N 1
ATOM 659 C CA . HIS A 1 84 ? -3.676 10.156 5.867 1 98.88 84 HIS A CA 1
ATOM 660 C C . HIS A 1 84 ? -2.25 10.617 6.148 1 98.88 84 HIS A C 1
ATOM 662 O O . HIS A 1 84 ? -1.36 9.789 6.379 1 98.88 84 HIS A O 1
ATOM 668 N N . SER A 1 85 ? -2.072 11.883 6.094 1 98.38 85 SER A N 1
ATOM 669 C CA . SER A 1 85 ? -0.823 12.539 6.461 1 98.38 85 SER A CA 1
ATOM 670 C C . SER A 1 85 ? -1.082 13.875 7.141 1 98.38 85 SER A C 1
ATOM 672 O O . SER A 1 85 ? -2.113 14.508 6.906 1 98.38 85 SER A O 1
ATOM 674 N N . VAL A 1 86 ? -0.178 14.273 7.988 1 98.69 86 VAL A N 1
ATOM 675 C CA . VAL A 1 86 ? -0.184 15.555 8.68 1 98.69 86 VAL A CA 1
ATOM 676 C C . VAL A 1 86 ? 1.216 16.172 8.656 1 98.69 86 VAL A C 1
ATOM 678 O O . VAL A 1 86 ? 2.195 15.508 9.008 1 98.69 86 VAL A O 1
ATOM 681 N N . TYR A 1 87 ? 1.264 17.359 8.211 1 98.56 87 TYR A N 1
ATOM 682 C CA . TYR A 1 87 ? 2.518 18.109 8.188 1 98.56 87 TYR A CA 1
ATOM 683 C C . TYR A 1 87 ? 2.375 19.438 8.914 1 98.56 87 TYR A C 1
ATOM 685 O O . TYR A 1 87 ? 1.377 20.141 8.742 1 98.56 87 TYR A O 1
ATOM 693 N N . VAL A 1 88 ? 3.355 19.719 9.664 1 98.62 88 VAL A N 1
ATOM 694 C CA . VAL A 1 88 ? 3.393 20.969 10.414 1 98.62 88 VAL A CA 1
ATOM 695 C C . VAL A 1 88 ? 4.664 21.734 10.07 1 98.62 88 VAL A C 1
ATOM 697 O O . VAL A 1 88 ? 5.754 21.156 10.008 1 98.62 88 VAL A O 1
ATOM 700 N N . ALA A 1 89 ? 4.48 22.969 9.828 1 98.31 89 ALA A N 1
ATOM 701 C CA . ALA A 1 89 ? 5.648 23.812 9.578 1 98.31 89 ALA A CA 1
ATOM 702 C C . ALA A 1 89 ? 6.641 23.734 10.734 1 98.31 89 ALA A C 1
ATOM 704 O O . ALA A 1 89 ? 6.242 23.672 11.898 1 98.31 89 ALA A O 1
ATOM 705 N N . ASP A 1 90 ? 7.875 23.812 10.375 1 95.5 90 ASP A N 1
ATOM 706 C CA . ASP A 1 90 ? 8.922 23.734 11.383 1 95.5 90 ASP A CA 1
ATOM 707 C C . ASP A 1 90 ? 8.75 24.812 12.445 1 95.5 90 ASP A C 1
ATOM 709 O O . ASP A 1 90 ? 8.891 24.531 13.641 1 95.5 90 ASP A O 1
ATOM 713 N N . SER A 1 91 ? 8.359 25.922 12.047 1 94.38 91 SER A N 1
ATOM 714 C CA . SER A 1 91 ? 8.234 27.078 12.93 1 94.38 91 SER A CA 1
ATOM 715 C C . SER A 1 91 ? 7.004 26.953 13.82 1 94.38 91 SER A C 1
ATOM 717 O O . SER A 1 91 ? 6.859 27.703 14.789 1 94.38 91 SER A O 1
ATOM 719 N N . ALA A 1 92 ? 6.172 26.031 13.5 1 96.69 92 ALA A N 1
ATOM 720 C CA . ALA A 1 92 ? 4.898 25.938 14.211 1 96.69 92 ALA A CA 1
ATOM 721 C C . ALA A 1 92 ? 4.84 24.672 15.062 1 96.69 92 ALA A C 1
ATOM 723 O O . ALA A 1 92 ? 3.805 24.359 15.656 1 96.69 92 ALA A O 1
ATOM 724 N N . GLN A 1 93 ? 5.906 23.906 15.156 1 94.31 93 GLN A N 1
ATOM 725 C CA . GLN A 1 93 ? 5.941 22.672 15.93 1 94.31 93 GLN A CA 1
ATOM 726 C C . GLN A 1 93 ? 5.824 22.969 17.422 1 94.31 93 GLN A C 1
ATOM 728 O O . GLN A 1 93 ? 6.305 23.984 17.906 1 94.31 93 GLN A O 1
ATOM 733 N N . GLY A 1 94 ? 5.184 22.062 18.109 1 93.56 94 GLY A N 1
ATOM 734 C CA . GLY A 1 94 ? 5.055 22.188 19.562 1 93.56 94 GLY A CA 1
ATOM 735 C C . GLY A 1 94 ? 4 23.188 19.969 1 93.56 94 GLY A C 1
ATOM 736 O O . GLY A 1 94 ? 3.957 23.609 21.141 1 93.56 94 GLY A O 1
ATOM 737 N N . LYS A 1 95 ? 3.195 23.641 19.047 1 95.44 95 LYS A N 1
ATOM 738 C CA . LYS A 1 95 ? 2.207 24.688 19.328 1 95.44 95 LYS A CA 1
ATOM 739 C C . LYS A 1 95 ? 0.788 24.141 19.172 1 95.44 95 LYS A C 1
ATOM 741 O O . LYS A 1 95 ? -0.165 24.906 19.047 1 95.44 95 LYS A O 1
ATOM 746 N N . GLY A 1 96 ? 0.695 22.844 19.062 1 97.56 96 GLY A N 1
ATOM 747 C CA . GLY A 1 96 ? -0.62 22.234 19.031 1 97.56 96 GLY A CA 1
ATOM 748 C C . GLY A 1 96 ? -1.189 22.125 17.625 1 97.56 96 GLY A C 1
ATOM 749 O O . GLY A 1 96 ? -2.309 21.641 17.438 1 97.56 96 GLY A O 1
ATOM 750 N N . VAL A 1 97 ? -0.52 22.516 16.609 1 98.62 97 VAL A N 1
ATOM 751 C CA . VAL A 1 97 ? -0.992 22.516 15.227 1 98.62 97 VAL A CA 1
ATOM 752 C C . VAL A 1 97 ? -1.306 21.078 14.781 1 98.62 97 VAL A C 1
ATOM 754 O O . VAL A 1 97 ? -2.369 20.828 14.219 1 98.62 97 VAL A O 1
ATOM 757 N N . GLY A 1 98 ? -0.413 20.141 15.07 1 98.62 98 GLY A N 1
ATOM 758 C CA . GLY A 1 98 ? -0.642 18.75 14.727 1 98.62 98 GLY A CA 1
ATOM 759 C C . GLY A 1 98 ? -1.891 18.172 15.375 1 98.62 98 GLY A C 1
ATOM 760 O O . GLY A 1 98 ? -2.666 17.469 14.719 1 98.62 98 GLY A O 1
ATOM 761 N N . ASN A 1 99 ? -2.051 18.531 16.609 1 98.69 99 ASN A N 1
ATOM 762 C CA . ASN A 1 99 ? -3.234 18.062 17.328 1 98.69 99 ASN A CA 1
ATOM 763 C C . ASN A 1 99 ? -4.52 18.594 16.688 1 98.69 99 ASN A C 1
ATOM 765 O O . ASN A 1 99 ? -5.484 17.844 16.531 1 98.69 99 ASN A O 1
ATOM 769 N N . ALA A 1 100 ? -4.496 19.859 16.391 1 98.75 100 ALA A N 1
ATOM 770 C CA . ALA A 1 100 ? -5.676 20.5 15.805 1 98.75 100 ALA A CA 1
ATOM 771 C C . ALA A 1 100 ? -6 19.891 14.438 1 98.75 100 ALA A C 1
ATOM 773 O O . ALA A 1 100 ? -7.16 19.594 14.148 1 98.75 100 ALA A O 1
ATOM 774 N N . LEU A 1 101 ? -5.016 19.703 13.609 1 98.88 101 LEU A N 1
ATOM 775 C CA . LEU A 1 101 ? -5.203 19.125 12.281 1 98.88 101 LEU A CA 1
ATOM 776 C C . LEU A 1 101 ? -5.711 17.688 12.383 1 98.88 101 LEU A C 1
ATOM 778 O O . LEU A 1 101 ? -6.648 17.312 11.688 1 98.88 101 LEU A O 1
ATOM 782 N N . MET A 1 102 ? -5.105 16.891 13.273 1 98.88 102 MET A N 1
ATOM 783 C CA . MET A 1 102 ? -5.504 15.492 13.438 1 98.88 102 MET A CA 1
ATOM 784 C C . MET A 1 102 ? -6.949 15.391 13.906 1 98.88 102 MET A C 1
ATOM 786 O O . MET A 1 102 ? -7.719 14.57 13.391 1 98.88 102 MET A O 1
ATOM 790 N N . THR A 1 103 ? -7.289 16.203 14.859 1 98.88 103 THR A N 1
ATOM 791 C CA . THR A 1 103 ? -8.656 16.219 15.359 1 98.88 103 THR A CA 1
ATOM 792 C C . THR A 1 103 ? -9.648 16.453 14.227 1 98.88 103 THR A C 1
ATOM 794 O O . THR A 1 103 ? -10.594 15.68 14.047 1 98.88 103 THR A O 1
ATOM 797 N N . GLU A 1 104 ? -9.391 17.5 13.492 1 98.88 104 GLU A N 1
ATOM 798 C CA . GLU A 1 104 ? -10.305 17.844 12.414 1 98.88 104 GLU A CA 1
ATOM 799 C C . GLU A 1 104 ? -10.312 16.781 11.328 1 98.88 104 GLU A C 1
ATOM 801 O O . GLU A 1 104 ? -11.359 16.438 10.781 1 98.88 104 GLU A O 1
ATOM 806 N N . LEU A 1 105 ? -9.172 16.25 11.023 1 98.75 105 LEU A N 1
ATOM 807 C CA . LEU A 1 105 ? -9.039 15.227 9.984 1 98.75 105 LEU A CA 1
ATOM 808 C C . LEU A 1 105 ? -9.836 13.977 10.352 1 98.75 105 LEU A C 1
ATOM 810 O O . LEU A 1 105 ? -10.547 13.422 9.508 1 98.75 105 LEU A O 1
ATOM 814 N N . ILE A 1 106 ? -9.719 13.523 11.555 1 98.88 106 ILE A N 1
ATOM 815 C CA . ILE A 1 106 ? -10.453 12.367 12.047 1 98.88 106 ILE A CA 1
ATOM 816 C C . ILE A 1 106 ? -11.953 12.656 12.023 1 98.88 106 ILE A C 1
ATOM 818 O O . ILE A 1 106 ? -12.75 11.805 11.617 1 98.88 106 ILE A O 1
ATOM 822 N N . ASN A 1 107 ? -12.328 13.898 12.422 1 98.81 107 ASN A N 1
ATOM 823 C CA . ASN A 1 107 ? -13.734 14.289 12.367 1 98.81 107 ASN A CA 1
ATOM 824 C C . ASN A 1 107 ? -14.289 14.188 10.945 1 98.81 107 ASN A C 1
ATOM 826 O O . ASN A 1 107 ? -15.398 13.711 10.742 1 98.81 107 ASN A O 1
ATOM 830 N N . ARG A 1 108 ? -13.523 14.648 9.977 1 98.69 108 ARG A N 1
ATOM 831 C CA . ARG A 1 108 ? -13.93 14.547 8.578 1 98.69 108 ARG A CA 1
ATOM 832 C C . ARG A 1 108 ? -14.062 13.094 8.148 1 98.69 108 ARG A C 1
ATOM 834 O O . ARG A 1 108 ? -14.984 12.734 7.414 1 98.69 108 ARG A O 1
ATOM 841 N N . GLY A 1 109 ? -13.125 12.289 8.547 1 98.69 109 GLY A N 1
ATOM 842 C CA . GLY A 1 109 ? -13.211 10.867 8.266 1 98.69 109 GLY A CA 1
ATOM 843 C C . GLY A 1 109 ? -14.453 10.219 8.828 1 98.69 109 GLY A C 1
ATOM 844 O O . GLY A 1 109 ? -15.125 9.438 8.148 1 98.69 109 GLY A O 1
ATOM 845 N N . ILE A 1 110 ? -14.758 10.523 10.047 1 98.56 110 ILE A N 1
ATOM 846 C CA . ILE A 1 110 ? -15.93 9.969 10.727 1 98.56 110 ILE A CA 1
ATOM 847 C C . ILE A 1 110 ? -17.203 10.414 10.008 1 98.56 110 ILE A C 1
ATOM 849 O O . ILE A 1 110 ? -18.156 9.648 9.891 1 98.56 110 ILE A O 1
ATOM 853 N N . ALA A 1 111 ? -17.188 11.625 9.492 1 98.31 111 ALA A N 1
ATOM 854 C CA . ALA A 1 111 ? -18.359 12.18 8.82 1 98.31 111 ALA A CA 1
ATOM 855 C C . ALA A 1 111 ? -18.562 11.539 7.449 1 98.31 111 ALA A C 1
ATOM 857 O O . ALA A 1 111 ? -19.656 11.562 6.898 1 98.31 111 ALA A O 1
ATOM 858 N N . ASP A 1 112 ? -17.516 11.109 6.82 1 97.88 112 ASP A N 1
ATOM 859 C CA . ASP A 1 112 ? -17.609 10.406 5.543 1 97.88 112 ASP A CA 1
ATOM 860 C C . ASP A 1 112 ? -18.141 8.984 5.734 1 97.88 112 ASP A C 1
ATOM 862 O O . ASP A 1 112 ? -17.406 8.102 6.191 1 97.88 112 ASP A O 1
ATOM 866 N N . THR A 1 113 ? -19.312 8.688 5.352 1 97.31 113 THR A N 1
ATOM 867 C CA . THR A 1 113 ? -20.016 7.449 5.656 1 97.31 113 THR A CA 1
ATOM 868 C C . THR A 1 113 ? -19.406 6.273 4.902 1 97.31 113 THR A C 1
ATOM 870 O O . THR A 1 113 ? -19.672 5.113 5.219 1 97.31 113 THR A O 1
ATOM 873 N N . ARG A 1 114 ? -18.516 6.484 3.924 1 97.62 114 ARG A N 1
ATOM 874 C CA . ARG A 1 114 ? -17.844 5.426 3.188 1 97.62 114 ARG A CA 1
ATOM 875 C C . ARG A 1 114 ? -16.75 4.785 4.035 1 97.62 114 ARG A C 1
ATOM 877 O O . ARG A 1 114 ? -16.328 3.654 3.773 1 97.62 114 ARG A O 1
ATOM 884 N N . LEU A 1 115 ? -16.312 5.535 5.02 1 98.75 115 LEU A N 1
ATOM 885 C CA . LEU A 1 115 ? -15.023 5.191 5.629 1 98.75 115 LEU A CA 1
ATOM 886 C C . LEU A 1 115 ? -15.227 4.523 6.984 1 98.75 115 LEU A C 1
ATOM 888 O O . LEU A 1 115 ? -16.125 4.91 7.746 1 98.75 115 LEU A O 1
ATOM 892 N N . GLU A 1 116 ? -14.312 3.594 7.242 1 98.88 116 GLU A N 1
ATOM 893 C CA . GLU A 1 116 ? -14.32 2.906 8.531 1 98.88 116 GLU A CA 1
ATOM 894 C C . GLU A 1 116 ? -12.93 2.91 9.164 1 98.88 116 GLU A C 1
ATOM 896 O O . GLU A 1 116 ? -12.797 2.746 10.375 1 98.88 116 GLU A O 1
ATOM 901 N N . LYS A 1 117 ? -11.891 3.057 8.328 1 98.94 117 LYS A N 1
ATOM 902 C CA . LYS A 1 117 ? -10.516 2.945 8.812 1 98.94 117 LYS A CA 1
ATOM 903 C C . LYS A 1 117 ? -9.656 4.098 8.289 1 98.94 117 LYS A C 1
ATOM 905 O O . LYS A 1 117 ? -9.828 4.535 7.148 1 98.94 117 LYS A O 1
ATOM 910 N N . MET A 1 118 ? -8.773 4.562 9.094 1 98.94 118 MET A N 1
ATOM 911 C CA . MET A 1 118 ? -7.699 5.473 8.711 1 98.94 118 MET A CA 1
ATOM 912 C C . MET A 1 118 ? -6.332 4.859 9.016 1 98.94 118 MET A C 1
ATOM 914 O O . MET A 1 118 ? -6.125 4.293 10.086 1 98.94 118 MET A O 1
ATOM 918 N N . VAL A 1 119 ? -5.496 4.934 8.086 1 98.94 119 VAL A N 1
ATOM 919 C CA . VAL A 1 119 ? -4.164 4.359 8.219 1 98.94 119 VAL A CA 1
ATOM 920 C C . VAL A 1 119 ? -3.113 5.461 8.109 1 98.94 119 VAL A C 1
ATOM 922 O O . VAL A 1 119 ? -3.172 6.297 7.203 1 98.94 119 VAL A O 1
ATOM 925 N N . GLY A 1 120 ? -2.254 5.547 9.039 1 98.88 120 GLY A N 1
ATOM 926 C CA . GLY A 1 120 ? -1.003 6.273 8.891 1 98.88 120 GLY A CA 1
ATOM 927 C C . GLY A 1 120 ? 0.157 5.387 8.477 1 98.88 120 GLY A C 1
ATOM 928 O O . GLY A 1 120 ? 0.43 4.371 9.125 1 98.88 120 GLY A O 1
ATOM 929 N N . ALA A 1 121 ? 0.772 5.621 7.355 1 98.75 121 ALA A N 1
ATOM 930 C CA . ALA A 1 121 ? 2.035 5.008 6.949 1 98.75 121 ALA A CA 1
ATOM 931 C C . ALA A 1 121 ? 3.213 5.93 7.258 1 98.75 121 ALA A C 1
ATOM 933 O O . ALA A 1 121 ? 3.43 6.926 6.562 1 98.75 121 ALA A O 1
ATOM 934 N N . ILE A 1 122 ? 3.922 5.621 8.227 1 98.31 122 ILE A N 1
ATOM 935 C CA . ILE A 1 122 ? 4.844 6.547 8.867 1 98.31 122 ILE A CA 1
ATOM 936 C C . ILE A 1 122 ? 6.238 5.93 8.922 1 98.31 122 ILE A C 1
ATOM 938 O O . ILE A 1 122 ? 6.383 4.711 9.039 1 98.31 122 ILE A O 1
ATOM 942 N N . ASP A 1 123 ? 7.262 6.781 8.836 1 98.62 123 ASP A N 1
ATOM 943 C CA . ASP A 1 123 ? 8.617 6.316 9.133 1 98.62 123 ASP A CA 1
ATOM 944 C C . ASP A 1 123 ? 8.727 5.816 10.57 1 98.62 123 ASP A C 1
ATOM 946 O O . ASP A 1 123 ? 8.422 6.555 11.516 1 98.62 123 ASP A O 1
ATOM 950 N N . ALA A 1 124 ? 9.18 4.594 10.727 1 98.62 124 ALA A N 1
ATOM 951 C CA . ALA A 1 124 ? 9.258 4.004 12.062 1 98.62 124 ALA A CA 1
ATOM 952 C C . ALA A 1 124 ? 10.219 4.789 12.953 1 98.62 124 ALA A C 1
ATOM 954 O O . ALA A 1 124 ? 10.148 4.699 14.18 1 98.62 124 ALA A O 1
ATOM 955 N N . GLY A 1 125 ? 11.086 5.539 12.383 1 97.81 125 GLY A N 1
ATOM 956 C CA . GLY A 1 125 ? 12.055 6.34 13.117 1 97.81 125 GLY A CA 1
ATOM 957 C C . GLY A 1 125 ? 11.562 7.738 13.43 1 97.81 125 GLY A C 1
ATOM 958 O O . GLY A 1 125 ? 12.344 8.602 13.82 1 97.81 125 GLY A O 1
ATOM 959 N N . ASN A 1 126 ? 10.266 8.047 13.219 1 96.88 126 ASN A N 1
ATOM 960 C CA . ASN A 1 126 ? 9.68 9.352 13.492 1 96.88 126 ASN A CA 1
ATOM 961 C C . ASN A 1 126 ? 8.844 9.336 14.766 1 96.88 126 ASN A C 1
ATOM 963 O O . ASN A 1 126 ? 7.613 9.281 14.711 1 96.88 126 ASN A O 1
ATOM 967 N N . PRO A 1 127 ? 9.484 9.469 15.93 1 96.69 127 PRO A N 1
ATOM 968 C CA . PRO A 1 127 ? 8.75 9.328 17.188 1 96.69 127 PRO A CA 1
ATOM 969 C C . PRO A 1 127 ? 7.68 10.398 17.375 1 96.69 127 PRO A C 1
ATOM 971 O O . PRO A 1 127 ? 6.652 10.148 18.016 1 96.69 127 PRO A O 1
ATOM 974 N N . ILE A 1 128 ? 7.914 11.562 16.859 1 95.88 128 ILE A N 1
ATOM 975 C CA . ILE A 1 128 ? 6.961 12.656 16.984 1 95.88 128 ILE A CA 1
ATOM 976 C C . ILE A 1 128 ? 5.648 12.289 16.297 1 95.88 128 ILE A C 1
ATOM 978 O O . ILE A 1 128 ? 4.57 12.43 16.875 1 95.88 128 ILE A O 1
ATOM 982 N N . SER A 1 129 ? 5.738 11.812 15.094 1 97.69 129 SER A N 1
ATOM 983 C CA . SER A 1 129 ? 4.551 11.383 14.359 1 97.69 129 SER A CA 1
ATOM 984 C C . SER A 1 129 ? 3.877 10.203 15.047 1 97.69 129 SER A C 1
ATOM 986 O O . SER A 1 129 ? 2.65 10.164 15.164 1 97.69 129 SER A O 1
ATOM 988 N N . ILE A 1 130 ? 4.668 9.211 15.5 1 98.5 130 ILE A N 1
ATOM 989 C CA . ILE A 1 130 ? 4.145 8.016 16.156 1 98.5 130 ILE A CA 1
ATOM 990 C C . ILE A 1 130 ? 3.361 8.414 17.406 1 98.5 130 ILE A C 1
ATOM 992 O O . ILE A 1 130 ? 2.227 7.973 17.609 1 98.5 130 ILE A O 1
ATOM 996 N N . LYS A 1 131 ? 3.924 9.305 18.188 1 98.12 131 LYS A N 1
ATOM 997 C CA . LYS A 1 131 ? 3.283 9.758 19.422 1 98.12 131 LYS A CA 1
ATOM 998 C C . LYS A 1 131 ? 1.983 10.5 19.125 1 98.12 131 LYS A C 1
ATOM 1000 O O . LYS A 1 131 ? 0.992 10.344 19.828 1 98.12 131 LYS A O 1
ATOM 1005 N N . LEU A 1 132 ? 2.02 11.352 18.109 1 98.5 132 LEU A N 1
ATOM 1006 C CA . LEU A 1 132 ? 0.798 12.039 17.703 1 98.5 132 LEU A CA 1
ATOM 1007 C C . LEU A 1 132 ? -0.306 11.039 17.391 1 98.5 132 LEU A C 1
ATOM 1009 O O . LEU A 1 132 ? -1.436 11.18 17.859 1 98.5 132 LEU A O 1
ATOM 1013 N N . HIS A 1 133 ? 0.02 10.039 16.594 1 98.88 133 HIS A N 1
ATOM 1014 C CA . HIS A 1 133 ? -0.969 9.047 16.188 1 98.88 133 HIS A CA 1
ATOM 1015 C C . HIS A 1 133 ? -1.471 8.25 17.391 1 98.88 133 HIS A C 1
ATOM 1017 O O . HIS A 1 133 ? -2.672 8.008 17.516 1 98.88 133 HIS A O 1
ATOM 1023 N N . GLU A 1 134 ? -0.544 7.848 18.266 1 98.81 134 GLU A N 1
ATOM 1024 C CA . GLU A 1 134 ? -0.927 7.129 19.484 1 98.81 134 GLU A CA 1
ATOM 1025 C C . GLU A 1 134 ? -1.905 7.945 20.312 1 98.81 134 GLU A C 1
ATOM 1027 O O . GLU A 1 134 ? -2.879 7.406 20.844 1 98.81 134 GLU A O 1
ATOM 1032 N N . LYS A 1 135 ? -1.617 9.219 20.438 1 98.62 135 LYS A N 1
ATOM 1033 C CA . LYS A 1 135 ? -2.469 10.125 21.203 1 98.62 135 LYS A CA 1
ATOM 1034 C C . LYS A 1 135 ? -3.908 10.078 20.703 1 98.62 135 LYS A C 1
ATOM 1036 O O . LYS A 1 135 ? -4.848 10.227 21.484 1 98.62 135 LYS A O 1
ATOM 1041 N N . PHE A 1 136 ? -4.066 9.859 19.438 1 98.81 136 PHE A N 1
ATOM 1042 C CA . PHE A 1 136 ? -5.398 9.883 18.844 1 98.81 136 PHE A CA 1
ATOM 1043 C C . PHE A 1 136 ? -5.941 8.469 18.688 1 98.81 136 PHE A C 1
ATOM 1045 O O . PHE A 1 136 ? -6.914 8.25 17.953 1 98.81 136 PHE A O 1
ATOM 1052 N N . GLY A 1 137 ? -5.297 7.484 19.234 1 98.75 137 GLY A N 1
ATOM 1053 C CA . GLY A 1 137 ? -5.863 6.148 19.328 1 98.75 137 GLY A CA 1
ATOM 1054 C C . GLY A 1 137 ? -5.453 5.246 18.172 1 98.75 137 GLY A C 1
ATOM 1055 O O . GLY A 1 137 ? -5.992 4.145 18.016 1 98.75 137 GLY A O 1
ATOM 1056 N N . PHE A 1 138 ? -4.582 5.695 17.328 1 98.94 138 PHE A N 1
ATOM 1057 C CA . PHE A 1 138 ? -4.039 4.789 16.328 1 98.94 138 PHE A CA 1
ATOM 1058 C C . PHE A 1 138 ? -3.162 3.727 16.984 1 98.94 138 PHE A C 1
ATOM 1060 O O . PHE A 1 138 ? -2.445 4.008 17.938 1 98.94 138 PHE A O 1
ATOM 1067 N N . GLN A 1 139 ? -3.182 2.551 16.422 1 98.88 139 GLN A N 1
ATOM 1068 C CA . GLN A 1 139 ? -2.365 1.444 16.906 1 98.88 139 GLN A CA 1
ATOM 1069 C C . GLN A 1 139 ? -1.435 0.921 15.82 1 98.88 139 GLN A C 1
ATOM 1071 O O . GLN A 1 139 ? -1.832 0.805 14.656 1 98.88 139 GLN A O 1
ATOM 1076 N N . THR A 1 140 ? -0.223 0.644 16.234 1 98.88 140 THR A N 1
ATOM 1077 C CA . THR A 1 140 ? 0.692 -0.007 15.305 1 98.88 140 THR A CA 1
ATOM 1078 C C . THR A 1 140 ? 0.196 -1.405 14.945 1 98.88 140 THR A C 1
ATOM 1080 O O . THR A 1 140 ? -0.035 -2.232 15.836 1 98.88 140 THR A O 1
ATOM 1083 N N . GLN A 1 141 ? 0.068 -1.607 13.688 1 98.94 141 GLN A N 1
ATOM 1084 C CA . GLN A 1 141 ? -0.386 -2.928 13.258 1 98.94 141 GLN A CA 1
ATOM 1085 C C . GLN A 1 141 ? 0.605 -3.564 12.289 1 98.94 141 GLN A C 1
ATOM 1087 O O . GLN A 1 141 ? 0.344 -4.641 11.742 1 98.94 141 GLN A O 1
ATOM 1092 N N . GLY A 1 142 ? 1.737 -2.906 12.062 1 98.81 142 GLY A N 1
ATOM 1093 C CA . GLY A 1 142 ? 2.785 -3.471 11.227 1 98.81 142 GLY A CA 1
ATOM 1094 C C . GLY A 1 142 ? 4.004 -2.576 11.117 1 98.81 142 GLY A C 1
ATOM 1095 O O . GLY A 1 142 ? 3.883 -1.35 11.094 1 98.81 142 GLY A O 1
ATOM 1096 N N . ILE A 1 143 ? 5.133 -3.146 11.07 1 98.94 143 ILE A N 1
ATOM 1097 C CA . ILE A 1 143 ? 6.398 -2.496 10.742 1 98.94 143 ILE A CA 1
ATOM 1098 C C . ILE A 1 143 ? 7.137 -3.311 9.688 1 98.94 143 ILE A C 1
ATOM 1100 O O . ILE A 1 143 ? 7.625 -4.406 9.969 1 98.94 143 ILE A O 1
ATOM 1104 N N . LEU A 1 144 ? 7.137 -2.83 8.477 1 98.94 144 LEU A N 1
ATOM 1105 C CA . LEU A 1 144 ? 7.875 -3.469 7.395 1 98.94 144 LEU A CA 1
ATOM 1106 C C . LEU A 1 144 ? 9.312 -2.961 7.336 1 98.94 144 LEU A C 1
ATOM 1108 O O . LEU A 1 144 ? 9.547 -1.781 7.07 1 98.94 144 LEU A O 1
ATOM 1112 N N . ARG A 1 145 ? 10.219 -3.799 7.496 1 98.81 145 ARG A N 1
ATOM 1113 C CA . ARG A 1 145 ? 11.602 -3.41 7.742 1 98.81 145 ARG A CA 1
ATOM 1114 C C . ARG A 1 145 ? 12.352 -3.207 6.43 1 98.81 145 ARG A C 1
ATOM 1116 O O . ARG A 1 145 ? 12.375 -4.094 5.574 1 98.81 145 ARG A O 1
ATOM 1123 N N . GLY A 1 146 ? 12.891 -2.035 6.262 1 98.69 146 GLY A N 1
ATOM 1124 C CA . GLY A 1 146 ? 13.828 -1.752 5.184 1 98.69 146 GLY A CA 1
ATOM 1125 C C . GLY A 1 146 ? 13.172 -1.726 3.816 1 98.69 146 GLY A C 1
ATOM 1126 O O . GLY A 1 146 ? 13.805 -2.051 2.812 1 98.69 146 GLY A O 1
ATOM 1127 N N . VAL A 1 147 ? 11.945 -1.331 3.688 1 98.81 147 VAL A N 1
ATOM 1128 C CA . VAL A 1 147 ? 11.203 -1.531 2.447 1 98.81 147 VAL A CA 1
ATOM 1129 C C . VAL A 1 147 ? 11.359 -0.307 1.549 1 98.81 147 VAL A C 1
ATOM 1131 O O . VAL A 1 147 ? 10.867 -0.29 0.42 1 98.81 147 VAL A O 1
ATOM 1134 N N . ALA A 1 148 ? 12 0.713 2.025 1 98.75 148 ALA A N 1
ATOM 1135 C CA . ALA A 1 148 ? 12.227 1.933 1.253 1 98.75 148 ALA A CA 1
ATOM 1136 C C . ALA A 1 148 ? 13.617 2.498 1.512 1 98.75 148 ALA A C 1
ATOM 1138 O O . ALA A 1 148 ? 14.328 2.033 2.408 1 98.75 148 ALA A O 1
ATOM 1139 N N . THR A 1 149 ? 13.984 3.439 0.652 1 98.31 149 THR A N 1
ATOM 1140 C CA . THR A 1 149 ? 15.266 4.109 0.849 1 98.31 149 THR A CA 1
ATOM 1141 C C . THR A 1 149 ? 15.117 5.617 0.681 1 98.31 149 THR A C 1
ATOM 1143 O O . THR A 1 149 ? 14.289 6.082 -0.105 1 98.31 149 THR A O 1
ATOM 1146 N N . LYS A 1 150 ? 15.773 6.285 1.433 1 98.12 150 LYS A N 1
ATOM 1147 C CA . LYS A 1 150 ? 15.992 7.723 1.326 1 98.12 150 LYS A CA 1
ATOM 1148 C C . LYS A 1 150 ? 17.406 8.102 1.78 1 98.12 150 LYS A C 1
ATOM 1150 O O . LYS A 1 150 ? 17.875 7.621 2.812 1 98.12 150 LYS A O 1
ATOM 1155 N N . TRP A 1 151 ? 18.109 8.938 1.006 1 97.81 151 TRP A N 1
ATOM 1156 C CA . TRP A 1 151 ? 19.469 9.367 1.289 1 97.81 151 TRP A CA 1
ATOM 1157 C C . TRP A 1 151 ? 20.375 8.164 1.539 1 97.81 151 TRP A C 1
ATOM 1159 O O . TRP A 1 151 ? 21.203 8.188 2.453 1 97.81 151 TRP A O 1
ATOM 1169 N N . GLY A 1 152 ? 20.109 7.074 0.855 1 96.75 152 GLY A N 1
ATOM 1170 C CA . GLY A 1 152 ? 20.953 5.891 0.916 1 96.75 152 GLY A CA 1
ATOM 1171 C C . GLY A 1 152 ? 20.688 5.031 2.135 1 96.75 152 GLY A C 1
ATOM 1172 O O . GLY A 1 152 ? 21.391 4.039 2.365 1 96.75 152 GLY A O 1
ATOM 1173 N N . GLU A 1 153 ? 19.656 5.348 2.902 1 98 153 GLU A N 1
ATOM 1174 C CA . GLU A 1 153 ? 19.328 4.594 4.105 1 98 153 GLU A CA 1
ATOM 1175 C C . GLU A 1 153 ? 18.016 3.82 3.932 1 98 153 GLU A C 1
ATOM 1177 O O . GLU A 1 153 ? 17.047 4.352 3.393 1 98 153 GLU A O 1
ATOM 1182 N N . HIS A 1 154 ? 18.125 2.605 4.387 1 98.56 154 HIS A N 1
ATOM 1183 C CA . HIS A 1 154 ? 16.891 1.832 4.438 1 98.56 154 HIS A CA 1
ATOM 1184 C C . HIS A 1 154 ? 15.945 2.375 5.5 1 98.56 154 HIS A C 1
ATOM 1186 O O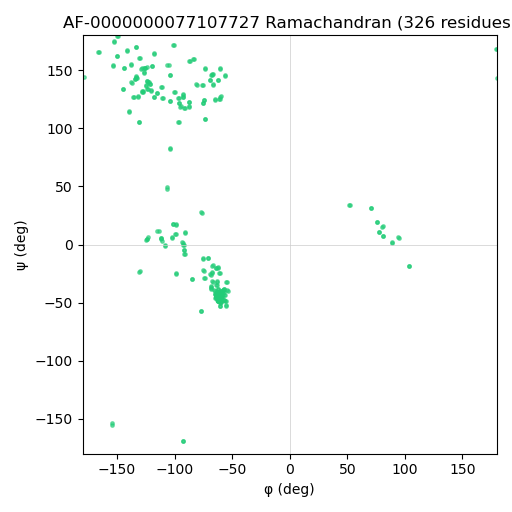 . HIS A 1 154 ? 16.375 2.752 6.59 1 98.56 154 HIS A O 1
ATOM 1192 N N . ARG A 1 155 ? 14.68 2.361 5.148 1 98.69 155 ARG A N 1
ATOM 1193 C CA . ARG A 1 155 ? 13.656 2.891 6.051 1 98.69 155 ARG A CA 1
ATOM 1194 C C . ARG A 1 155 ? 12.609 1.832 6.367 1 98.69 155 ARG A C 1
ATOM 1196 O O . ARG A 1 155 ? 12.203 1.067 5.492 1 98.69 155 ARG A O 1
ATOM 1203 N N . ASP A 1 156 ? 12.211 1.831 7.617 1 98.88 156 ASP A N 1
ATOM 1204 C CA . ASP A 1 156 ? 11.141 0.954 8.086 1 98.88 156 ASP A CA 1
ATOM 1205 C C . ASP A 1 156 ? 9.789 1.653 8.016 1 98.88 156 ASP A C 1
ATOM 1207 O O . ASP A 1 156 ? 9.633 2.766 8.523 1 98.88 156 ASP A O 1
ATOM 1211 N N . LEU A 1 157 ? 8.852 0.997 7.367 1 98.88 157 LEU A N 1
ATOM 1212 C CA . LEU A 1 157 ? 7.496 1.519 7.227 1 98.88 157 LEU A CA 1
ATOM 1213 C C . LEU A 1 157 ? 6.605 1.028 8.359 1 98.88 157 LEU A C 1
ATOM 1215 O O . LEU A 1 157 ? 6.402 -0.177 8.523 1 98.88 157 LEU A O 1
ATOM 1219 N N . GLN A 1 158 ? 6.102 1.914 9.148 1 98.94 158 GLN A N 1
ATOM 1220 C CA . GLN A 1 158 ? 5.191 1.587 10.234 1 98.94 158 GLN A CA 1
ATOM 1221 C C . GLN A 1 158 ? 3.752 1.946 9.883 1 98.94 158 GLN A C 1
ATOM 1223 O O . GLN A 1 158 ? 3.461 3.09 9.523 1 98.94 158 GLN A O 1
ATOM 1228 N N . PHE A 1 159 ? 2.881 0.973 9.945 1 98.94 159 PHE A N 1
ATOM 1229 C CA . PHE A 1 159 ? 1.454 1.194 9.734 1 98.94 159 PHE A CA 1
ATOM 1230 C C . PHE A 1 159 ? 0.733 1.357 11.07 1 98.94 159 PHE A C 1
ATOM 1232 O O . PHE A 1 159 ? 0.806 0.48 11.93 1 98.94 159 PHE A O 1
ATOM 1239 N N . MET A 1 160 ? 0.091 2.467 11.25 1 98.94 160 MET A N 1
ATOM 1240 C CA . MET A 1 160 ? -0.787 2.719 12.391 1 98.94 160 MET A CA 1
ATOM 1241 C C . MET A 1 160 ? -2.23 2.898 11.938 1 98.94 160 MET A C 1
ATOM 1243 O O . MET A 1 160 ? -2.5 3.635 10.984 1 98.94 160 MET A O 1
ATOM 1247 N N . VAL A 1 161 ? -3.148 2.195 12.578 1 98.94 161 VAL A N 1
ATOM 1248 C CA . VAL A 1 161 ? -4.516 2.109 12.078 1 98.94 161 VAL A CA 1
ATOM 1249 C C . VAL A 1 161 ? -5.492 2.57 13.164 1 98.94 161 VAL A C 1
ATOM 1251 O O . VAL A 1 161 ? -5.293 2.285 14.344 1 98.94 161 VAL A O 1
ATOM 1254 N N . LYS A 1 162 ? -6.469 3.252 12.812 1 98.88 162 LYS A N 1
ATOM 1255 C CA . LYS A 1 162 ? -7.562 3.66 13.688 1 98.88 162 LYS A CA 1
ATOM 1256 C C . LYS A 1 162 ? -8.914 3.293 13.094 1 98.88 162 LYS A C 1
ATOM 1258 O O . LYS A 1 162 ? -9.164 3.539 11.906 1 98.88 162 LYS A O 1
ATOM 1263 N N . ASP A 1 163 ? -9.75 2.68 13.875 1 98.81 163 ASP A N 1
ATOM 1264 C CA . ASP A 1 163 ? -11.164 2.529 13.539 1 98.81 163 ASP A CA 1
ATOM 1265 C C . ASP A 1 163 ? -11.914 3.844 13.734 1 98.81 163 ASP A C 1
ATOM 1267 O O . ASP A 1 163 ? -11.906 4.414 14.828 1 98.81 163 ASP A O 1
ATOM 1271 N N . ILE A 1 164 ? -12.516 4.312 12.688 1 98.5 164 ILE A N 1
ATOM 1272 C CA . ILE A 1 164 ? -13.227 5.574 12.859 1 98.5 164 ILE A CA 1
ATOM 1273 C C . ILE A 1 164 ? -14.734 5.336 12.75 1 98.5 164 ILE A C 1
ATOM 1275 O O . ILE A 1 164 ? -15.516 6.289 12.656 1 98.5 164 ILE A O 1
ATOM 1279 N N . ARG A 1 165 ? -15.18 4.078 12.633 1 90 165 ARG A N 1
ATOM 1280 C CA . ARG A 1 165 ? -16.594 3.707 12.719 1 90 165 ARG A CA 1
ATOM 1281 C C . ARG A 1 165 ? -16.797 2.557 13.695 1 90 165 ARG A C 1
ATOM 1283 O O . ARG A 1 165 ? -15.914 1.7 13.844 1 90 165 ARG A O 1
ATOM 1290 N N . MET B 1 1 ? 5.508 -30.219 -15.875 1 93.56 1 MET B N 1
ATOM 1291 C CA . MET B 1 1 ? 5.203 -28.812 -15.617 1 93.56 1 MET B CA 1
ATOM 1292 C C . MET B 1 1 ? 6.402 -27.922 -15.93 1 93.56 1 MET B C 1
ATOM 1294 O O . MET B 1 1 ? 7.531 -28.234 -15.539 1 93.56 1 MET B O 1
ATOM 1298 N N . ILE B 1 2 ? 6.281 -26.875 -16.688 1 97.31 2 ILE B N 1
ATOM 1299 C CA . ILE B 1 2 ? 7.348 -25.922 -16.984 1 97.31 2 ILE B CA 1
ATOM 1300 C C . ILE B 1 2 ? 6.883 -24.516 -16.656 1 97.31 2 ILE B C 1
ATOM 1302 O O . ILE B 1 2 ? 5.684 -24.219 -16.688 1 97.31 2 ILE B O 1
ATOM 1306 N N . ILE B 1 3 ? 7.828 -23.641 -16.312 1 98.75 3 ILE B N 1
ATOM 1307 C CA . ILE B 1 3 ? 7.539 -22.234 -16.016 1 98.75 3 ILE B CA 1
ATOM 1308 C C . ILE B 1 3 ? 8.109 -21.344 -17.125 1 98.75 3 ILE B C 1
ATOM 1310 O O . ILE B 1 3 ? 9.281 -21.453 -17.469 1 98.75 3 ILE B O 1
ATOM 1314 N N . VAL B 1 4 ? 7.289 -20.562 -17.656 1 98.44 4 VAL B N 1
ATOM 1315 C CA . VAL B 1 4 ? 7.707 -19.656 -18.719 1 98.44 4 VAL B CA 1
ATOM 1316 C C . VAL B 1 4 ? 7.156 -18.25 -18.453 1 98.44 4 VAL B C 1
ATOM 1318 O O . VAL B 1 4 ? 6.332 -18.062 -17.562 1 98.44 4 VAL B O 1
ATOM 1321 N N . ASN B 1 5 ? 7.625 -17.25 -19.234 1 98.62 5 ASN B N 1
ATOM 1322 C CA . ASN B 1 5 ? 7.023 -15.922 -19.172 1 98.62 5 ASN B CA 1
ATOM 1323 C C . ASN B 1 5 ? 5.586 -15.93 -19.688 1 98.62 5 ASN B C 1
ATOM 1325 O O . ASN B 1 5 ? 5.285 -16.578 -20.688 1 98.62 5 ASN B O 1
ATOM 132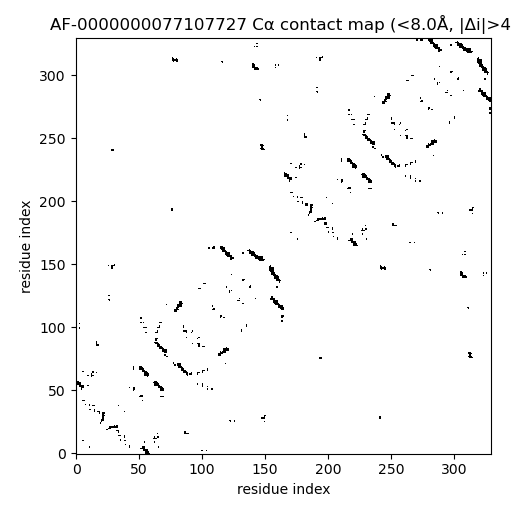9 N N . ALA B 1 6 ? 4.75 -15.234 -18.984 1 98.75 6 ALA B N 1
ATOM 1330 C CA . ALA B 1 6 ? 3.365 -15.109 -19.438 1 98.75 6 ALA B CA 1
ATOM 1331 C C . ALA B 1 6 ? 3.291 -14.398 -20.797 1 98.75 6 ALA B C 1
ATOM 1333 O O . ALA B 1 6 ? 4.039 -13.453 -21.047 1 98.75 6 ALA B O 1
ATOM 1334 N N . ALA B 1 7 ? 2.406 -14.867 -21.609 1 97.69 7 ALA B N 1
ATOM 1335 C CA . ALA B 1 7 ? 2.172 -14.297 -22.938 1 97.69 7 ALA B CA 1
ATOM 1336 C C . ALA B 1 7 ? 0.715 -14.469 -23.359 1 97.69 7 ALA B C 1
ATOM 1338 O O . ALA B 1 7 ? -0.103 -14.984 -22.578 1 97.69 7 ALA B O 1
ATOM 1339 N N . GLU B 1 8 ? 0.402 -13.992 -24.5 1 97.94 8 GLU B N 1
ATOM 1340 C CA . GLU B 1 8 ? -0.968 -13.953 -25 1 97.94 8 GLU B CA 1
ATOM 1341 C C . GLU B 1 8 ? -1.616 -15.336 -24.953 1 97.94 8 GLU B C 1
ATOM 1343 O O . GLU B 1 8 ? -2.781 -15.461 -24.578 1 97.94 8 GLU B O 1
ATOM 1348 N N . PRO B 1 9 ? -0.905 -16.375 -25.281 1 97.75 9 PRO B N 1
ATOM 1349 C CA . PRO B 1 9 ? -1.543 -17.688 -25.297 1 97.75 9 PRO B CA 1
ATOM 1350 C C . PRO B 1 9 ? -1.96 -18.172 -23.906 1 97.75 9 PRO B C 1
ATOM 1352 O O . PRO B 1 9 ? -2.75 -19.109 -23.781 1 97.75 9 PRO B O 1
ATOM 1355 N N . HIS B 1 10 ? -1.427 -17.594 -22.922 1 98.62 10 HIS B N 1
ATOM 1356 C CA . HIS B 1 10 ? -1.689 -18.031 -21.562 1 98.62 10 HIS B CA 1
ATOM 1357 C C . HIS B 1 10 ? -2.861 -17.266 -20.953 1 98.62 10 HIS B C 1
ATOM 1359 O O . HIS B 1 10 ? -3.328 -17.594 -19.859 1 98.62 10 HIS B O 1
ATOM 1365 N N . LEU B 1 11 ? -3.359 -16.25 -21.609 1 98.62 11 LEU B N 1
ATOM 1366 C CA . LEU B 1 11 ? -4.281 -15.266 -21.047 1 98.62 11 LEU B CA 1
ATOM 1367 C C . LEU B 1 11 ? -5.582 -15.938 -20.609 1 98.62 11 LEU B C 1
ATOM 1369 O O . LEU B 1 11 ? -6.109 -15.633 -19.531 1 98.62 11 LEU B O 1
ATOM 1373 N N . ASN B 1 12 ? -6.09 -16.797 -21.422 1 98.56 12 ASN B N 1
ATOM 1374 C CA . ASN B 1 12 ? -7.344 -17.453 -21.062 1 98.56 12 ASN B CA 1
ATOM 1375 C C . ASN B 1 12 ? -7.215 -18.25 -19.766 1 98.56 12 ASN B C 1
ATOM 1377 O O . ASN B 1 12 ? -8.109 -18.203 -18.922 1 98.56 12 ASN B O 1
ATOM 1381 N N . GLY B 1 13 ? -6.145 -19 -19.688 1 98.75 13 GLY B N 1
ATOM 1382 C CA . GLY B 1 13 ? -5.91 -19.766 -18.469 1 98.75 13 GLY B CA 1
ATOM 1383 C C . GLY B 1 13 ? -5.715 -18.891 -17.25 1 98.75 13 GLY B C 1
ATOM 1384 O O . GLY B 1 13 ? -6.242 -19.188 -16.172 1 98.75 13 GLY B O 1
ATOM 1385 N N . ILE B 1 14 ? -4.98 -17.812 -17.406 1 98.88 14 ILE B N 1
ATOM 1386 C CA . ILE B 1 14 ? -4.754 -16.859 -16.328 1 98.88 14 ILE B CA 1
ATOM 1387 C C . ILE B 1 14 ? -6.086 -16.25 -15.883 1 98.88 14 ILE B C 1
ATOM 1389 O O . ILE B 1 14 ? -6.375 -16.188 -14.688 1 98.88 14 ILE B O 1
ATOM 1393 N N . LEU B 1 15 ? -6.891 -15.875 -16.844 1 98.88 15 LEU B N 1
ATOM 1394 C CA . LEU B 1 15 ? -8.195 -15.281 -16.562 1 98.88 15 LEU B CA 1
ATOM 1395 C C . LEU B 1 15 ? -9.07 -16.25 -15.773 1 98.88 15 LEU B C 1
ATOM 1397 O O . LEU B 1 15 ? -9.719 -15.852 -14.805 1 98.88 15 LEU B O 1
ATOM 1401 N N . GLU B 1 16 ? -9.102 -17.453 -16.219 1 98.75 16 GLU B N 1
ATOM 1402 C CA . GLU B 1 16 ? -9.93 -18.453 -15.555 1 98.75 16 GLU B CA 1
ATOM 1403 C C . GLU B 1 16 ? -9.523 -18.641 -14.094 1 98.75 16 GLU B C 1
ATOM 1405 O O . GLU B 1 16 ? -10.375 -18.703 -13.211 1 98.75 16 GLU B O 1
ATOM 1410 N N . ILE B 1 17 ? -8.266 -18.703 -13.867 1 98.81 17 ILE B N 1
ATOM 1411 C CA . ILE B 1 17 ? -7.758 -18.875 -12.516 1 98.81 17 ILE B CA 1
ATOM 1412 C C . ILE B 1 17 ? -8.117 -17.656 -11.664 1 98.81 17 ILE B C 1
ATOM 1414 O O . ILE B 1 17 ? -8.617 -17.812 -10.547 1 98.81 17 ILE B O 1
ATOM 1418 N N . TYR B 1 18 ? -7.891 -16.484 -12.219 1 98.69 18 TYR B N 1
ATOM 1419 C CA . TYR B 1 18 ? -8.18 -15.258 -11.477 1 98.69 18 TYR B CA 1
ATOM 1420 C C . TYR B 1 18 ? -9.664 -15.148 -11.148 1 98.69 18 TYR B C 1
ATOM 1422 O O . TYR B 1 18 ? -10.031 -14.883 -10 1 98.69 18 TYR B O 1
ATOM 1430 N N . ASN B 1 19 ? -10.484 -15.359 -12.133 1 98.81 19 ASN B N 1
ATOM 1431 C CA . ASN B 1 19 ? -11.922 -15.203 -11.93 1 98.81 19 ASN B CA 1
ATOM 1432 C C . ASN B 1 19 ? -12.477 -16.266 -10.992 1 98.81 19 ASN B C 1
ATOM 1434 O O . ASN B 1 19 ? -13.422 -16.016 -10.25 1 98.81 19 ASN B O 1
ATOM 1438 N N . HIS B 1 20 ? -11.883 -17.422 -11.023 1 98.62 20 HIS B N 1
ATOM 1439 C CA . HIS B 1 20 ? -12.25 -18.422 -10.023 1 98.62 20 HIS B CA 1
ATOM 1440 C C . HIS B 1 20 ? -11.961 -17.906 -8.617 1 98.62 20 HIS B C 1
ATOM 1442 O O . HIS B 1 20 ? -12.797 -18.047 -7.715 1 98.62 20 HIS B O 1
ATOM 1448 N N . ALA B 1 21 ? -10.789 -17.312 -8.414 1 97.69 21 ALA B N 1
ATOM 1449 C CA . ALA B 1 21 ? -10.445 -16.734 -7.117 1 97.69 21 ALA B CA 1
ATOM 1450 C C . ALA B 1 21 ? -11.422 -15.633 -6.723 1 97.69 21 ALA B C 1
ATOM 1452 O O . ALA B 1 21 ? -11.82 -15.531 -5.559 1 97.69 21 ALA B O 1
ATOM 1453 N N . VAL B 1 22 ? -11.828 -14.773 -7.684 1 98.31 22 VAL B N 1
ATOM 1454 C CA . VAL B 1 22 ? -12.797 -13.711 -7.449 1 98.31 22 VAL B CA 1
ATOM 1455 C C . VAL B 1 22 ? -14.102 -14.297 -6.926 1 98.31 22 VAL B C 1
ATOM 1457 O O . VAL B 1 22 ? -14.656 -13.82 -5.93 1 98.31 22 VAL B O 1
ATOM 1460 N N . ARG B 1 23 ? -14.469 -15.43 -7.484 1 98.06 23 ARG B N 1
ATOM 1461 C CA . ARG B 1 23 ? -15.789 -16 -7.199 1 98.06 23 ARG B CA 1
ATOM 1462 C C . ARG B 1 23 ? -15.758 -16.828 -5.918 1 98.06 23 ARG B C 1
ATOM 1464 O O . ARG B 1 23 ? -16.766 -16.906 -5.207 1 98.06 23 ARG B O 1
ATOM 1471 N N . GLU B 1 24 ? -14.594 -17.359 -5.699 1 97.5 24 GLU B N 1
ATOM 1472 C CA . GLU B 1 24 ? -14.695 -18.516 -4.801 1 97.5 24 GLU B CA 1
ATOM 1473 C C . GLU B 1 24 ? -13.789 -18.344 -3.586 1 97.5 24 GLU B C 1
ATOM 1475 O O . GLU B 1 24 ? -13.711 -19.219 -2.73 1 97.5 24 GLU B O 1
ATOM 1480 N N . SER B 1 25 ? -13.148 -17.172 -3.484 1 97.12 25 SER B N 1
ATOM 1481 C CA . SER B 1 25 ? -12.156 -17.125 -2.41 1 97.12 25 SER B CA 1
ATOM 1482 C C . SER B 1 25 ? -11.969 -15.703 -1.901 1 97.12 25 SER B C 1
ATOM 1484 O O . SER B 1 25 ? -12.547 -14.766 -2.445 1 97.12 25 SER B O 1
ATOM 1486 N N . PHE B 1 26 ? -11.172 -15.539 -0.843 1 96.75 26 PHE B N 1
ATOM 1487 C CA . PHE B 1 26 ? -10.742 -14.25 -0.316 1 96.75 26 PHE B CA 1
ATOM 1488 C C . PHE B 1 26 ? -9.312 -13.938 -0.749 1 96.75 26 PHE B C 1
ATOM 1490 O O . PHE B 1 26 ? -8.664 -13.062 -0.176 1 96.75 26 PHE B O 1
ATOM 1497 N N . ALA B 1 27 ? -8.859 -14.656 -1.769 1 95.81 27 ALA B N 1
ATOM 1498 C CA . ALA B 1 27 ? -7.504 -14.398 -2.24 1 95.81 27 ALA B CA 1
ATOM 1499 C C . ALA B 1 27 ? -7.406 -13.023 -2.904 1 95.81 27 ALA B C 1
ATOM 1501 O O . ALA B 1 27 ? -6.328 -12.43 -2.955 1 95.81 27 ALA B O 1
ATOM 1502 N N . VAL B 1 28 ? -8.539 -12.555 -3.43 1 96.75 28 VAL B N 1
ATOM 1503 C CA . VAL B 1 28 ? -8.672 -11.211 -3.986 1 96.75 28 VAL B CA 1
ATOM 1504 C C . VAL B 1 28 ? -9.953 -10.57 -3.467 1 96.75 28 VAL B C 1
ATOM 1506 O O . VAL B 1 28 ? -10.977 -11.242 -3.316 1 96.75 28 VAL B O 1
ATOM 1509 N N . TRP B 1 29 ? -9.914 -9.297 -3.238 1 98.12 29 TRP B N 1
ATOM 1510 C CA . TRP B 1 29 ? -11.031 -8.641 -2.557 1 98.12 29 TRP B CA 1
ATOM 1511 C C . TRP B 1 29 ? -11.852 -7.809 -3.533 1 98.12 29 TRP B C 1
ATOM 1513 O O . TRP B 1 29 ? -12.07 -6.613 -3.314 1 98.12 29 TRP B O 1
ATOM 1523 N N . THR B 1 30 ? -12.234 -8.352 -4.648 1 97.69 30 THR B N 1
ATOM 1524 C CA . THR B 1 30 ? -13.156 -7.789 -5.625 1 97.69 30 THR B CA 1
ATOM 1525 C C . THR B 1 30 ? -14.297 -8.758 -5.918 1 97.69 30 THR B C 1
ATOM 1527 O O . THR B 1 30 ? -14.141 -9.977 -5.777 1 97.69 30 THR B O 1
ATOM 1530 N N . GLU B 1 31 ? -15.422 -8.25 -6.285 1 97.12 31 GLU B N 1
ATOM 1531 C CA . GLU B 1 31 ? -16.547 -9.078 -6.699 1 97.12 31 GLU B CA 1
ATOM 1532 C C . GLU B 1 31 ? -16.781 -8.984 -8.203 1 97.12 31 GLU B C 1
ATOM 1534 O O . GLU B 1 31 ? -17.656 -9.656 -8.75 1 97.12 31 GLU B O 1
ATOM 1539 N N . ARG B 1 32 ? -15.969 -8.195 -8.812 1 97.69 32 ARG B N 1
ATOM 1540 C CA . ARG B 1 32 ? -16.031 -8.047 -10.258 1 97.69 32 ARG B CA 1
ATOM 1541 C C . ARG B 1 32 ? -15 -8.93 -10.953 1 97.69 32 ARG B C 1
ATOM 1543 O O . ARG B 1 32 ? -13.805 -8.812 -10.688 1 97.69 32 ARG B O 1
ATOM 1550 N N . GLU B 1 33 ? -15.453 -9.703 -11.844 1 98.44 33 GLU B N 1
ATOM 1551 C CA . GLU B 1 33 ? -14.531 -10.531 -12.625 1 98.44 33 GLU B CA 1
ATOM 1552 C C . GLU B 1 33 ? -13.766 -9.688 -13.641 1 98.44 33 GLU B C 1
ATOM 1554 O O . GLU B 1 33 ? -14.266 -8.656 -14.109 1 98.44 33 GLU B O 1
ATOM 1559 N N . ASP B 1 34 ? -12.609 -10.117 -13.953 1 98.5 34 ASP B N 1
ATOM 1560 C CA . ASP B 1 34 ? -11.797 -9.469 -14.969 1 98.5 34 ASP B CA 1
ATOM 1561 C C . ASP B 1 34 ? -12.18 -9.945 -16.375 1 98.5 34 ASP B C 1
ATOM 1563 O O . ASP B 1 34 ? -12.828 -10.984 -16.516 1 98.5 34 ASP B O 1
ATOM 1567 N N . THR B 1 35 ? -11.82 -9.156 -17.344 1 98.69 35 THR B N 1
ATOM 1568 C CA . THR B 1 35 ? -11.883 -9.539 -18.75 1 98.69 35 THR B CA 1
ATOM 1569 C C . THR B 1 35 ? -10.5 -9.938 -19.266 1 98.69 35 THR B C 1
ATOM 1571 O O . THR B 1 35 ? -9.5 -9.766 -18.562 1 98.69 35 THR B O 1
ATOM 1574 N N . LEU B 1 36 ? -10.516 -10.461 -20.484 1 98.56 36 LEU B N 1
ATOM 1575 C CA . LEU B 1 36 ? -9.234 -10.75 -21.125 1 98.56 36 LEU B CA 1
ATOM 1576 C C . LEU B 1 36 ? -8.398 -9.484 -21.25 1 98.56 36 LEU B C 1
ATOM 1578 O O . LEU B 1 36 ? -7.18 -9.516 -21.062 1 98.56 36 LEU B O 1
ATOM 1582 N N . ASN B 1 37 ? -9.031 -8.398 -21.578 1 98.56 37 ASN B N 1
ATOM 1583 C CA . ASN B 1 37 ? -8.336 -7.125 -21.703 1 98.56 37 ASN B CA 1
ATOM 1584 C C . ASN B 1 37 ? -7.719 -6.684 -20.391 1 98.56 37 ASN B C 1
ATOM 1586 O O . ASN B 1 37 ? -6.625 -6.113 -20.359 1 98.56 37 ASN B O 1
ATOM 1590 N N . ASP B 1 38 ? -8.414 -6.918 -19.312 1 98.19 38 ASP B N 1
ATOM 1591 C CA . ASP B 1 38 ? -7.879 -6.594 -18 1 98.19 38 ASP B CA 1
ATOM 1592 C C . ASP B 1 38 ? -6.578 -7.344 -17.719 1 98.19 38 ASP B C 1
ATOM 1594 O O . ASP B 1 38 ? -5.586 -6.746 -17.297 1 98.19 38 ASP B O 1
ATOM 1598 N N . ARG B 1 39 ? -6.613 -8.617 -17.953 1 98.62 39 ARG B N 1
ATOM 1599 C CA . ARG B 1 39 ? -5.449 -9.445 -17.672 1 98.62 39 ARG B CA 1
ATOM 1600 C C . ARG B 1 39 ? -4.305 -9.125 -18.625 1 98.62 39 ARG B C 1
ATOM 1602 O O . ARG B 1 39 ? -3.137 -9.141 -18.234 1 98.62 39 ARG B O 1
ATOM 1609 N N . ARG B 1 40 ? -4.645 -8.836 -19.844 1 98.62 40 ARG B N 1
ATOM 1610 C CA . ARG B 1 40 ? -3.637 -8.414 -20.812 1 98.62 40 ARG B CA 1
ATOM 1611 C C . ARG B 1 40 ? -2.941 -7.137 -20.359 1 98.62 40 ARG B C 1
ATOM 1613 O O . ARG B 1 40 ? -1.714 -7.039 -20.406 1 98.62 40 ARG B O 1
ATOM 1620 N N . ALA B 1 41 ? -3.721 -6.172 -20 1 98.38 41 ALA B N 1
ATOM 1621 C CA . ALA B 1 41 ? -3.172 -4.906 -19.5 1 98.38 41 ALA B CA 1
ATOM 1622 C C . ALA B 1 41 ? -2.27 -5.133 -18.297 1 98.38 41 ALA B C 1
ATOM 1624 O O . ALA B 1 41 ? -1.24 -4.469 -18.156 1 98.38 41 ALA B O 1
ATOM 1625 N N . TRP B 1 42 ? -2.723 -6.02 -17.469 1 97.94 42 TRP B N 1
ATOM 1626 C CA . TRP B 1 42 ? -1.939 -6.359 -16.281 1 97.94 42 TRP B CA 1
ATOM 1627 C C . TRP B 1 42 ? -0.572 -6.91 -16.672 1 97.94 42 TRP B C 1
ATOM 1629 O O . TRP B 1 42 ? 0.458 -6.426 -16.203 1 97.94 42 TRP B O 1
ATOM 1639 N N . ILE B 1 43 ? -0.489 -7.91 -17.516 1 98.44 43 ILE B N 1
ATOM 1640 C CA . ILE B 1 43 ? 0.756 -8.516 -17.984 1 98.44 43 ILE B CA 1
ATOM 1641 C C . ILE B 1 43 ? 1.639 -7.445 -18.625 1 98.44 43 ILE B C 1
ATOM 1643 O O . ILE B 1 43 ? 2.824 -7.336 -18.312 1 98.44 43 ILE B O 1
ATOM 1647 N N . ASN B 1 44 ? 1.041 -6.66 -19.484 1 98.19 44 ASN B N 1
ATOM 1648 C CA . ASN B 1 44 ? 1.78 -5.629 -20.219 1 98.19 44 ASN B CA 1
ATOM 1649 C C . ASN B 1 44 ? 2.396 -4.609 -19.266 1 98.19 44 ASN B C 1
ATOM 1651 O O . ASN B 1 44 ? 3.523 -4.156 -19.469 1 98.19 44 ASN B O 1
ATOM 1655 N N . LYS B 1 45 ? 1.665 -4.27 -18.297 1 97.94 45 LYS B N 1
ATOM 1656 C CA . LYS B 1 45 ? 2.146 -3.295 -17.312 1 97.94 45 LYS B CA 1
ATOM 1657 C C . LYS B 1 45 ? 3.371 -3.822 -16.578 1 97.94 45 LYS B C 1
ATOM 1659 O O . LYS B 1 45 ? 4.352 -3.1 -16.391 1 97.94 45 LYS B O 1
ATOM 1664 N N . LEU B 1 46 ? 3.301 -5.055 -16.109 1 98.25 46 LEU B N 1
ATOM 1665 C CA . LEU B 1 46 ? 4.438 -5.648 -15.406 1 98.25 46 LEU B CA 1
ATOM 1666 C C . LEU B 1 46 ? 5.652 -5.734 -16.328 1 98.25 46 LEU B C 1
ATOM 1668 O O . LEU B 1 46 ? 6.742 -5.285 -15.969 1 98.25 46 LEU B O 1
ATOM 1672 N N . GLN B 1 47 ? 5.434 -6.203 -17.484 1 96.94 47 GLN B N 1
ATOM 1673 C CA . GLN B 1 47 ? 6.535 -6.441 -18.422 1 96.94 47 GLN B CA 1
ATOM 1674 C C . GLN B 1 47 ? 7.145 -5.125 -18.891 1 96.94 47 GLN B C 1
ATOM 1676 O O . GLN B 1 47 ? 8.359 -5.035 -19.094 1 96.94 47 GLN B O 1
ATOM 1681 N N . ALA B 1 48 ? 6.312 -4.145 -19.094 1 97.62 48 ALA B N 1
ATOM 1682 C CA . ALA B 1 48 ? 6.789 -2.834 -19.531 1 97.62 48 ALA B CA 1
ATOM 1683 C C . ALA B 1 48 ? 7.738 -2.227 -18.5 1 97.62 48 ALA B C 1
ATOM 1685 O O . ALA B 1 48 ? 8.609 -1.426 -18.844 1 97.62 48 ALA B O 1
ATOM 1686 N N . ASN B 1 49 ? 7.594 -2.65 -17.281 1 97.5 49 ASN B N 1
ATOM 1687 C CA . ASN B 1 49 ? 8.43 -2.111 -16.219 1 97.5 49 ASN B CA 1
ATOM 1688 C C . ASN B 1 49 ? 9.547 -3.078 -15.836 1 97.5 49 ASN B C 1
ATOM 1690 O O . ASN B 1 49 ? 10.211 -2.895 -14.812 1 97.5 49 ASN B O 1
ATOM 1694 N N . GLY B 1 50 ? 9.672 -4.176 -16.594 1 97.88 50 GLY B N 1
ATOM 1695 C CA . GLY B 1 50 ? 10.742 -5.137 -16.375 1 97.88 50 GLY B CA 1
ATOM 1696 C C . GLY B 1 50 ? 10.461 -6.094 -15.234 1 97.88 50 GLY B C 1
ATOM 1697 O O . GLY B 1 50 ? 11.383 -6.715 -14.695 1 97.88 50 GLY B O 1
ATOM 1698 N N . TYR B 1 51 ? 9.281 -6.156 -14.82 1 98.81 51 TYR B N 1
ATOM 1699 C CA . TYR B 1 51 ? 8.922 -7.059 -13.734 1 98.81 51 TYR B CA 1
ATOM 1700 C C . TYR B 1 51 ? 8.586 -8.445 -14.258 1 98.81 51 TYR B C 1
ATOM 1702 O O . TYR B 1 51 ? 8.203 -8.602 -15.422 1 98.81 51 TYR B O 1
ATOM 1710 N N . ALA B 1 52 ? 8.68 -9.391 -13.438 1 98.69 52 ALA B N 1
ATOM 1711 C CA . ALA B 1 52 ? 8.398 -10.773 -13.812 1 98.69 52 ALA B CA 1
ATOM 1712 C C . ALA B 1 52 ? 6.898 -11.047 -13.812 1 98.69 52 ALA B C 1
ATOM 1714 O O . ALA B 1 52 ? 6.172 -10.578 -12.938 1 98.69 52 ALA B O 1
ATOM 1715 N N . CYS B 1 53 ? 6.457 -11.711 -14.75 1 98.88 53 CYS B N 1
ATOM 1716 C CA . CYS B 1 53 ? 5.156 -12.359 -14.883 1 98.88 53 CYS B CA 1
ATOM 1717 C C . CYS B 1 53 ? 5.289 -13.734 -15.523 1 98.88 53 CYS B C 1
ATOM 1719 O O . CYS B 1 53 ? 5.633 -13.844 -16.703 1 98.88 53 CYS B O 1
ATOM 1721 N N . ILE B 1 54 ? 4.953 -14.789 -14.68 1 98.94 54 ILE B N 1
ATOM 1722 C CA . ILE B 1 54 ? 5.293 -16.141 -15.133 1 98.94 54 ILE B CA 1
ATOM 1723 C C . ILE B 1 54 ? 4.074 -17.047 -15.016 1 98.94 54 ILE B C 1
ATOM 1725 O O . ILE B 1 54 ? 3.148 -16.75 -14.25 1 98.94 54 ILE B O 1
ATOM 1729 N N . VAL B 1 55 ? 4.125 -18.156 -15.758 1 98.88 55 VAL B N 1
ATOM 1730 C CA . VAL B 1 55 ? 3.043 -19.141 -15.758 1 98.88 55 VAL B CA 1
ATOM 1731 C C . VAL B 1 55 ? 3.623 -20.547 -15.703 1 98.88 55 VAL B C 1
ATOM 1733 O O . VAL B 1 55 ? 4.664 -20.828 -16.312 1 98.88 55 VAL B O 1
ATOM 1736 N N . ALA B 1 56 ? 2.996 -21.359 -14.938 1 98.94 56 ALA B N 1
ATOM 1737 C CA . ALA B 1 56 ? 3.252 -22.797 -14.969 1 98.94 56 ALA B CA 1
ATOM 1738 C C . ALA B 1 56 ? 2.297 -23.5 -15.93 1 98.94 56 ALA B C 1
ATOM 1740 O O . ALA B 1 56 ? 1.078 -23.344 -15.836 1 98.94 56 ALA B O 1
ATOM 1741 N N . VAL B 1 57 ? 2.826 -24.328 -16.844 1 98.56 57 VAL B N 1
ATOM 1742 C CA . VAL B 1 57 ? 1.982 -25.031 -17.797 1 98.56 57 VAL B CA 1
ATOM 1743 C C . VAL B 1 57 ? 2.311 -26.516 -17.781 1 98.56 57 VAL B C 1
ATOM 1745 O O . VAL B 1 57 ? 3.438 -26.906 -17.469 1 98.56 57 VAL B O 1
ATOM 1748 N N . ASP B 1 58 ? 1.276 -27.266 -18.109 1 97.56 58 ASP B N 1
ATOM 1749 C CA . ASP B 1 58 ? 1.5 -28.703 -18.172 1 97.56 58 ASP B CA 1
ATOM 1750 C C . ASP B 1 58 ? 1.865 -29.141 -19.594 1 97.56 58 ASP B C 1
ATOM 1752 O O . ASP B 1 58 ? 2.166 -28.297 -20.453 1 97.56 58 ASP B O 1
ATOM 1756 N N . SER B 1 59 ? 1.878 -30.422 -19.844 1 95.44 59 SER B N 1
ATOM 1757 C CA . SER B 1 59 ? 2.314 -30.969 -21.125 1 95.44 59 SER B CA 1
ATOM 1758 C C . SER B 1 59 ? 1.353 -30.594 -22.234 1 95.44 59 SER B C 1
ATOM 1760 O O . SER B 1 59 ? 1.725 -30.609 -23.422 1 95.44 59 SER B O 1
ATOM 1762 N N . LYS B 1 60 ? 0.09 -30.312 -21.906 1 96 60 LYS B N 1
ATOM 1763 C CA . LYS B 1 60 ? -0.91 -29.922 -22.891 1 96 60 LYS B CA 1
ATOM 1764 C C . LYS B 1 60 ? -0.985 -28.391 -23.031 1 96 60 LYS B C 1
ATOM 1766 O O . LYS B 1 60 ? -1.893 -27.875 -23.672 1 96 60 LYS B O 1
ATOM 1771 N N . ASN B 1 61 ? -0.147 -27.688 -22.297 1 95.06 61 ASN B N 1
ATOM 1772 C CA . ASN B 1 61 ? -0.033 -26.234 -22.312 1 95.06 61 ASN B CA 1
ATOM 1773 C C . ASN B 1 61 ? -1.185 -25.578 -21.562 1 95.06 61 ASN B C 1
ATOM 1775 O O . ASN B 1 61 ? -1.493 -24.406 -21.781 1 95.06 61 ASN B O 1
ATOM 1779 N N . ASP B 1 62 ? -1.795 -26.391 -20.734 1 97.44 62 ASP B N 1
ATOM 1780 C CA . ASP B 1 62 ? -2.789 -25.797 -19.828 1 97.44 62 ASP B CA 1
ATOM 1781 C C . ASP B 1 62 ? -2.121 -25.031 -18.688 1 97.44 62 ASP B C 1
ATOM 1783 O O . ASP B 1 62 ? -1.13 -25.5 -18.125 1 97.44 62 ASP B O 1
ATOM 1787 N N . VAL B 1 63 ? -2.66 -23.922 -18.422 1 98.75 63 VAL B N 1
ATOM 1788 C CA . VAL B 1 63 ? -2.111 -23.094 -17.344 1 98.75 63 VAL B CA 1
ATOM 1789 C C . VAL B 1 63 ? -2.502 -23.703 -16 1 98.75 63 VAL B C 1
ATOM 1791 O O . VAL B 1 63 ? -3.689 -23.844 -15.695 1 98.75 63 VAL B O 1
ATOM 1794 N N . LEU B 1 64 ? -1.533 -23.969 -15.203 1 98.88 64 LEU B N 1
ATOM 1795 C CA . LEU B 1 64 ? -1.734 -24.578 -13.891 1 98.88 64 LEU B CA 1
ATOM 1796 C C . LEU B 1 64 ? -1.708 -23.516 -12.797 1 98.88 64 LEU B C 1
ATOM 1798 O O . LEU B 1 64 ? -2.223 -23.734 -11.695 1 98.88 64 LEU B O 1
ATOM 1802 N N . GLY B 1 65 ? -1.078 -22.453 -13.023 1 98.88 65 GLY B N 1
ATOM 1803 C CA . GLY B 1 65 ? -0.901 -21.328 -12.117 1 98.88 65 GLY B CA 1
ATOM 1804 C C . GLY B 1 65 ? -0.073 -20.203 -12.719 1 98.88 65 GLY B C 1
ATOM 1805 O O . GLY B 1 65 ? 0.491 -20.344 -13.805 1 98.88 65 GLY B O 1
ATOM 1806 N N . TYR B 1 66 ? -0.068 -19.094 -12.078 1 98.94 66 TYR B N 1
ATOM 1807 C CA . TYR B 1 66 ? 0.736 -17.969 -12.516 1 98.94 66 TYR B CA 1
ATOM 1808 C C . TYR B 1 66 ? 1.168 -17.109 -11.328 1 98.94 66 TYR B C 1
ATOM 1810 O O . TYR B 1 66 ? 0.63 -17.25 -10.227 1 98.94 66 TYR B O 1
ATOM 1818 N N . ALA B 1 67 ? 2.156 -16.312 -11.539 1 98.88 6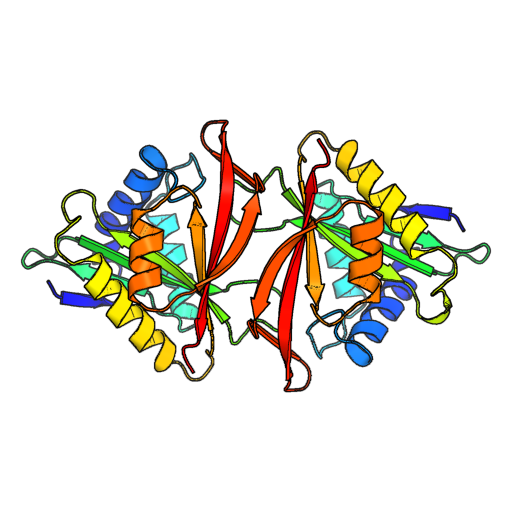7 ALA B N 1
ATOM 1819 C CA . ALA B 1 67 ? 2.705 -15.422 -10.508 1 98.88 67 ALA B CA 1
ATOM 1820 C C . ALA B 1 67 ? 3.363 -14.195 -11.141 1 98.88 67 ALA B C 1
ATOM 1822 O O . ALA B 1 67 ? 3.799 -14.242 -12.289 1 98.88 67 ALA B O 1
ATOM 1823 N N . GLY B 1 68 ? 3.408 -13.164 -10.398 1 98.81 68 GLY B N 1
ATOM 1824 C CA . GLY B 1 68 ? 4.082 -11.945 -10.82 1 98.81 68 GLY B CA 1
ATOM 1825 C C . GLY B 1 68 ? 4.309 -10.961 -9.688 1 98.81 68 GLY B C 1
ATOM 1826 O O . GLY B 1 68 ? 3.797 -11.156 -8.578 1 98.81 68 GLY B O 1
ATOM 1827 N N . TYR B 1 69 ? 5.121 -10.031 -9.922 1 98.88 69 TYR B N 1
ATOM 1828 C CA . TYR B 1 69 ? 5.277 -8.945 -8.953 1 98.88 69 TYR B CA 1
ATOM 1829 C C . TYR B 1 69 ? 5.367 -7.598 -9.656 1 98.88 69 TYR B C 1
ATOM 1831 O O . TYR B 1 69 ? 5.711 -7.531 -10.844 1 98.88 69 TYR B O 1
ATOM 1839 N N . GLY B 1 70 ? 5.02 -6.578 -8.961 1 98.5 70 GLY B N 1
ATOM 1840 C CA . GLY B 1 70 ? 5.074 -5.191 -9.398 1 98.5 70 GLY B CA 1
ATOM 1841 C C . GLY B 1 70 ? 5.195 -4.207 -8.25 1 98.5 70 GLY B C 1
ATOM 1842 O O . GLY B 1 70 ? 5.691 -4.555 -7.176 1 98.5 70 GLY B O 1
ATOM 1843 N N . VAL B 1 71 ? 4.75 -3.016 -8.516 1 97.94 71 VAL B N 1
ATOM 1844 C CA . VAL B 1 71 ? 4.906 -1.914 -7.57 1 97.94 71 VAL B CA 1
ATOM 1845 C C . VAL B 1 71 ? 4.207 -2.256 -6.258 1 97.94 71 VAL B C 1
ATOM 1847 O O . VAL B 1 71 ? 3.041 -2.662 -6.254 1 97.94 71 VAL B O 1
ATOM 1850 N N . PHE B 1 72 ? 4.922 -2.145 -5.145 1 98.62 72 PHE B N 1
ATOM 1851 C CA . PHE B 1 72 ? 4.344 -2.342 -3.82 1 98.62 72 PHE B CA 1
ATOM 1852 C C . PHE B 1 72 ? 3.529 -1.126 -3.398 1 98.62 72 PHE B C 1
ATOM 1854 O O . PHE B 1 72 ? 2.33 -1.236 -3.133 1 98.62 72 PHE B O 1
ATOM 1861 N N . ARG B 1 73 ? 4.188 -0.03 -3.395 1 98.19 73 ARG B N 1
ATOM 1862 C CA . ARG B 1 73 ? 3.588 1.281 -3.166 1 98.19 73 ARG B CA 1
ATOM 1863 C C . ARG B 1 73 ? 4.047 2.285 -4.219 1 98.19 73 ARG B C 1
ATOM 1865 O O . ARG B 1 73 ? 5.246 2.451 -4.445 1 98.19 73 ARG B O 1
ATOM 1872 N N . GLY B 1 74 ? 3.045 2.926 -4.828 1 95.31 74 GLY B N 1
ATOM 1873 C CA . GLY B 1 74 ? 3.332 3.861 -5.906 1 95.31 74 GLY B CA 1
ATOM 1874 C C . GLY B 1 74 ? 3.859 5.195 -5.41 1 95.31 74 GLY B C 1
ATOM 1875 O O . GLY B 1 74 ? 3.578 6.238 -6.004 1 95.31 74 GLY B O 1
ATOM 1876 N N . LYS B 1 75 ? 4.512 5.293 -4.305 1 94.81 75 LYS B N 1
ATOM 1877 C CA . LYS B 1 75 ? 5.168 6.457 -3.717 1 94.81 75 LYS B CA 1
ATOM 1878 C C . LYS B 1 75 ? 6.684 6.352 -3.836 1 94.81 75 LYS B C 1
ATOM 1880 O O . LYS B 1 75 ? 7.227 5.25 -3.949 1 94.81 75 LYS B O 1
ATOM 1885 N N . PRO B 1 76 ? 7.359 7.488 -3.846 1 94 76 PRO B N 1
ATOM 1886 C CA . PRO B 1 76 ? 8.82 7.422 -3.93 1 94 76 PRO B CA 1
ATOM 1887 C C . PRO B 1 76 ? 9.445 6.672 -2.754 1 94 76 PRO B C 1
ATOM 1889 O O . PRO B 1 76 ? 8.859 6.629 -1.666 1 94 76 PRO B O 1
ATOM 1892 N N . GLY B 1 77 ? 10.555 6.078 -2.984 1 97.5 77 GLY B N 1
ATOM 1893 C CA . GLY B 1 77 ? 11.32 5.41 -1.945 1 97.5 77 GLY B CA 1
ATOM 1894 C C . GLY B 1 77 ? 11.188 3.898 -1.99 1 97.5 77 GLY B C 1
ATOM 1895 O O . GLY B 1 77 ? 12.055 3.184 -1.483 1 97.5 77 GLY B O 1
ATOM 1896 N N . TYR B 1 78 ? 10.18 3.441 -2.645 1 98.56 78 TYR B N 1
ATOM 1897 C CA . TYR B 1 78 ? 9.852 2.02 -2.58 1 98.56 78 TYR B CA 1
ATOM 1898 C C . TYR B 1 78 ? 10.391 1.282 -3.801 1 98.56 78 TYR B C 1
ATOM 1900 O O . TYR B 1 78 ? 9.961 0.164 -4.098 1 98.56 78 TYR B O 1
ATOM 1908 N N . ASP B 1 79 ? 11.312 1.827 -4.555 1 97.5 79 ASP B N 1
ATOM 1909 C CA . ASP B 1 79 ? 11.812 1.28 -5.816 1 97.5 79 ASP B CA 1
ATOM 1910 C C . ASP B 1 79 ? 12.516 -0.056 -5.594 1 97.5 79 ASP B C 1
ATOM 1912 O O . ASP B 1 79 ? 12.648 -0.855 -6.523 1 97.5 79 ASP B O 1
ATOM 1916 N N . ILE B 1 80 ? 12.938 -0.332 -4.387 1 98.62 80 ILE B N 1
ATOM 1917 C CA . ILE B 1 80 ? 13.703 -1.54 -4.09 1 98.62 80 ILE B CA 1
ATOM 1918 C C . ILE B 1 80 ? 12.75 -2.662 -3.676 1 98.62 80 ILE B C 1
ATOM 1920 O O . ILE B 1 80 ? 13.188 -3.764 -3.344 1 98.62 80 ILE B O 1
ATOM 1924 N N . THR B 1 81 ? 11.406 -2.389 -3.639 1 98.88 81 THR B N 1
ATOM 1925 C CA . THR B 1 81 ? 10.445 -3.307 -3.041 1 98.88 81 THR B CA 1
ATOM 1926 C C . THR B 1 81 ? 9.305 -3.596 -4.008 1 98.88 81 THR B C 1
ATOM 1928 O O . THR B 1 81 ? 8.734 -2.676 -4.598 1 98.88 81 THR B O 1
ATOM 1931 N N . VAL B 1 82 ? 8.938 -4.871 -4.203 1 98.88 82 VAL B N 1
ATOM 1932 C CA . VAL B 1 82 ? 7.809 -5.258 -5.047 1 98.88 82 VAL B CA 1
ATOM 1933 C C . VAL B 1 82 ? 6.777 -6.02 -4.219 1 98.88 82 VAL B C 1
ATOM 1935 O O . VAL B 1 82 ? 7.105 -6.578 -3.17 1 98.88 82 VAL B O 1
ATOM 1938 N N . GLU B 1 83 ? 5.531 -5.984 -4.621 1 98.88 83 GLU B N 1
ATOM 1939 C CA . GLU B 1 83 ? 4.461 -6.863 -4.156 1 98.88 83 GLU B CA 1
ATOM 1940 C C . GLU B 1 83 ? 4.199 -7.988 -5.152 1 98.88 83 GLU B C 1
ATOM 1942 O O . GLU B 1 83 ? 4.117 -7.754 -6.359 1 98.88 83 GLU B O 1
ATOM 1947 N N . HIS B 1 84 ? 4.141 -9.188 -4.652 1 98.88 84 HIS B N 1
ATOM 1948 C CA . HIS B 1 84 ? 3.959 -10.328 -5.547 1 98.88 84 HIS B CA 1
ATOM 1949 C C . HIS B 1 84 ? 2.662 -11.07 -5.242 1 98.88 84 HIS B C 1
ATOM 1951 O O . HIS B 1 84 ? 2.051 -10.852 -4.195 1 98.88 84 HIS B O 1
ATOM 1957 N N . SER B 1 85 ? 2.277 -11.875 -6.168 1 98.31 85 SER B N 1
ATOM 1958 C CA . SER B 1 85 ? 1.142 -12.781 -6.016 1 98.31 85 SER B CA 1
ATOM 1959 C C . SER B 1 85 ? 1.394 -14.109 -6.723 1 98.31 85 SER B C 1
ATOM 1961 O O . SER B 1 85 ? 2.16 -14.172 -7.688 1 98.31 85 SER B O 1
ATOM 1963 N N . VAL B 1 86 ? 0.789 -15.148 -6.219 1 98.69 86 VAL B N 1
ATOM 1964 C CA . VAL B 1 86 ? 0.822 -16.484 -6.785 1 98.69 86 VAL B CA 1
ATOM 1965 C C . VAL B 1 86 ? -0.582 -17.094 -6.777 1 98.69 86 VAL B C 1
ATOM 1967 O O . VAL B 1 86 ? -1.256 -17.094 -5.742 1 98.69 86 VAL B O 1
ATOM 1970 N N . TYR B 1 87 ? -0.982 -17.531 -7.914 1 98.56 87 TYR B N 1
ATOM 1971 C CA . TYR B 1 87 ? -2.273 -18.203 -8.055 1 98.56 87 TYR B CA 1
ATOM 1972 C C . TYR B 1 87 ? -2.111 -19.578 -8.68 1 98.56 87 TYR B C 1
ATOM 1974 O O . TYR B 1 87 ? -1.36 -19.75 -9.648 1 98.56 87 TYR B O 1
ATOM 1982 N N . VAL B 1 88 ? -2.807 -20.484 -8.117 1 98.56 88 VAL B N 1
ATOM 1983 C CA . VAL B 1 88 ? -2.789 -21.859 -8.609 1 98.56 88 VAL B CA 1
ATOM 1984 C C . VAL B 1 88 ? -4.211 -22.297 -8.945 1 98.56 88 VAL B C 1
ATOM 1986 O O . VAL B 1 88 ? -5.145 -22.062 -8.172 1 98.56 88 VAL B O 1
ATOM 1989 N N . ALA B 1 89 ? -4.328 -22.891 -10.07 1 98.31 89 ALA B N 1
ATOM 1990 C CA . ALA B 1 89 ? -5.629 -23.438 -10.445 1 98.31 89 ALA B CA 1
ATOM 1991 C C . ALA B 1 89 ? -6.137 -24.406 -9.383 1 98.31 89 ALA B C 1
ATOM 1993 O O . ALA B 1 89 ? -5.359 -25.188 -8.812 1 98.31 89 ALA B O 1
ATOM 1994 N N . ASP B 1 90 ? -7.418 -24.391 -9.227 1 95.56 90 ASP B N 1
ATOM 1995 C CA . ASP B 1 90 ? -8.031 -25.266 -8.227 1 95.56 90 ASP B CA 1
ATOM 1996 C C . ASP B 1 90 ? -7.68 -26.734 -8.484 1 95.56 90 ASP B C 1
ATOM 1998 O O . ASP B 1 90 ? -7.352 -27.469 -7.555 1 95.56 90 ASP B O 1
ATOM 2002 N N . SER B 1 91 ? -7.641 -27.078 -9.68 1 94.44 91 SER B N 1
ATOM 2003 C CA . SER B 1 91 ? -7.406 -28.469 -10.078 1 94.44 91 SER B CA 1
ATOM 2004 C C . SER B 1 91 ? -5.941 -28.844 -9.906 1 94.44 91 SER B C 1
ATOM 2006 O O . SER B 1 91 ? -5.594 -30.031 -9.961 1 94.44 91 SER B O 1
ATOM 2008 N N . ALA B 1 92 ? -5.137 -27.875 -9.688 1 96.81 92 ALA B N 1
ATOM 2009 C CA . ALA B 1 92 ? -3.697 -28.141 -9.648 1 96.81 92 ALA B CA 1
ATOM 2010 C C . ALA B 1 92 ? -3.143 -27.953 -8.242 1 96.81 92 ALA B C 1
ATOM 2012 O O . ALA B 1 92 ? -1.931 -28.031 -8.031 1 96.81 92 ALA B O 1
ATOM 2013 N N . GLN B 1 93 ? -3.971 -27.703 -7.25 1 94.56 93 GLN B N 1
ATOM 2014 C CA . GLN B 1 93 ? -3.535 -27.5 -5.875 1 94.56 93 GLN B CA 1
ATOM 2015 C C . GLN B 1 93 ? -2.955 -28.781 -5.277 1 94.56 93 GLN B C 1
ATOM 2017 O O . GLN B 1 93 ? -3.402 -29.875 -5.605 1 94.56 93 GLN B O 1
ATOM 2022 N N . GLY B 1 94 ? -1.981 -28.594 -4.43 1 93.75 94 GLY B N 1
ATOM 2023 C CA . GLY B 1 94 ? -1.384 -29.734 -3.748 1 93.75 94 GLY B CA 1
ATOM 2024 C C . GLY B 1 94 ? -0.433 -30.516 -4.629 1 93.75 94 GLY B C 1
ATOM 2025 O O . GLY B 1 94 ? -0.056 -31.641 -4.289 1 93.75 94 GLY B O 1
ATOM 2026 N N . LYS B 1 95 ? -0.091 -29.984 -5.773 1 95.56 95 LYS B N 1
ATOM 2027 C CA . LYS B 1 95 ? 0.75 -30.703 -6.73 1 95.56 95 LYS B CA 1
ATOM 2028 C C . LYS B 1 95 ? 2.1 -30.016 -6.898 1 95.56 95 LYS B C 1
ATOM 2030 O O . LYS B 1 95 ? 2.807 -30.25 -7.883 1 95.56 95 LYS B O 1
ATOM 2035 N N . GLY B 1 96 ? 2.371 -29.094 -6.031 1 97.56 96 GLY B N 1
ATOM 2036 C CA . GLY B 1 96 ? 3.676 -28.453 -6.047 1 97.56 96 GLY B CA 1
ATOM 2037 C C . GLY B 1 96 ? 3.738 -27.234 -6.957 1 97.56 96 GLY B C 1
ATOM 2038 O O . GLY B 1 96 ? 4.789 -26.609 -7.09 1 97.56 96 GLY B O 1
ATOM 2039 N N . VAL B 1 97 ? 2.701 -26.828 -7.594 1 98.62 97 VAL B N 1
ATOM 2040 C CA . VAL B 1 97 ? 2.664 -25.719 -8.547 1 98.62 97 VAL B CA 1
ATOM 2041 C C . VAL B 1 97 ? 3.035 -24.422 -7.836 1 98.62 97 VAL B C 1
ATOM 2043 O O . VAL B 1 97 ? 3.865 -23.656 -8.328 1 98.62 97 VAL B O 1
ATOM 2046 N N . GLY B 1 98 ? 2.467 -24.188 -6.66 1 98.62 98 GLY B N 1
ATOM 2047 C CA . GLY B 1 98 ? 2.791 -22.984 -5.891 1 98.62 98 GLY B CA 1
ATOM 2048 C C . GLY B 1 98 ? 4.258 -22.891 -5.527 1 98.62 98 GLY B C 1
ATOM 2049 O O . GLY B 1 98 ? 4.867 -21.828 -5.645 1 98.62 98 GLY B O 1
ATOM 2050 N N . ASN B 1 99 ? 4.773 -24.016 -5.145 1 98.69 99 ASN B N 1
ATOM 2051 C CA . ASN B 1 99 ? 6.191 -24.078 -4.797 1 98.69 99 ASN B CA 1
ATOM 2052 C C . ASN B 1 99 ? 7.07 -23.734 -5.992 1 98.69 99 ASN B C 1
ATOM 2054 O O . ASN B 1 99 ? 8.031 -22.969 -5.863 1 98.69 99 ASN B O 1
ATOM 2058 N N . ALA B 1 100 ? 6.738 -24.312 -7.102 1 98.75 100 ALA B N 1
ATOM 2059 C CA . ALA B 1 100 ? 7.523 -24.094 -8.312 1 98.75 100 ALA B CA 1
ATOM 2060 C C . ALA B 1 100 ? 7.453 -22.625 -8.75 1 98.75 100 ALA B C 1
ATOM 2062 O O . ALA B 1 100 ? 8.477 -22.031 -9.094 1 98.75 100 ALA B O 1
ATOM 2063 N N . LEU B 1 101 ? 6.289 -22.047 -8.75 1 98.88 101 LEU B N 1
ATOM 2064 C CA . LEU B 1 101 ? 6.098 -20.656 -9.133 1 98.88 101 LEU B CA 1
ATOM 2065 C C . LEU B 1 101 ? 6.84 -19.719 -8.18 1 98.88 101 LEU B C 1
ATOM 2067 O O . LEU B 1 101 ? 7.527 -18.797 -8.617 1 98.88 101 LEU B O 1
ATOM 2071 N N . MET B 1 102 ? 6.723 -19.969 -6.867 1 98.88 102 MET B N 1
ATOM 2072 C CA . MET B 1 102 ? 7.375 -19.125 -5.867 1 98.88 102 MET B CA 1
ATOM 2073 C C . MET B 1 102 ? 8.891 -19.188 -6.023 1 98.88 102 MET B C 1
ATOM 2075 O O . MET B 1 102 ? 9.555 -18.141 -5.973 1 98.88 102 MET B O 1
ATOM 2079 N N . THR B 1 103 ? 9.398 -20.359 -6.211 1 98.88 103 THR B N 1
ATOM 2080 C CA . THR B 1 103 ? 10.836 -20.516 -6.406 1 98.88 103 THR B CA 1
ATOM 2081 C C . THR B 1 103 ? 11.32 -19.656 -7.57 1 98.88 103 THR B C 1
ATOM 2083 O O . THR B 1 103 ? 12.258 -18.875 -7.422 1 98.88 103 THR B O 1
ATOM 2086 N N . GLU B 1 104 ? 10.656 -19.828 -8.672 1 98.88 104 GLU B N 1
ATOM 2087 C CA . GLU B 1 104 ? 11.07 -19.094 -9.867 1 98.88 104 GLU B CA 1
ATOM 2088 C C . GLU B 1 104 ? 10.875 -17.578 -9.68 1 98.88 104 GLU B C 1
ATOM 2090 O O . GLU B 1 104 ? 11.711 -16.781 -10.109 1 98.88 104 GLU B O 1
ATOM 2095 N N . LEU B 1 105 ? 9.805 -17.203 -9.07 1 98.75 105 LEU B N 1
ATOM 2096 C CA . LEU B 1 105 ? 9.492 -15.797 -8.859 1 98.75 105 LEU B CA 1
ATOM 2097 C C . LEU B 1 105 ? 10.555 -15.133 -7.988 1 98.75 105 LEU B C 1
ATOM 2099 O O . LEU B 1 105 ? 11.016 -14.031 -8.297 1 98.75 105 LEU B O 1
ATOM 2103 N N . ILE B 1 106 ? 10.938 -15.773 -6.926 1 98.88 106 ILE B N 1
ATOM 2104 C CA . ILE B 1 106 ? 11.977 -15.273 -6.031 1 98.88 106 ILE B CA 1
AT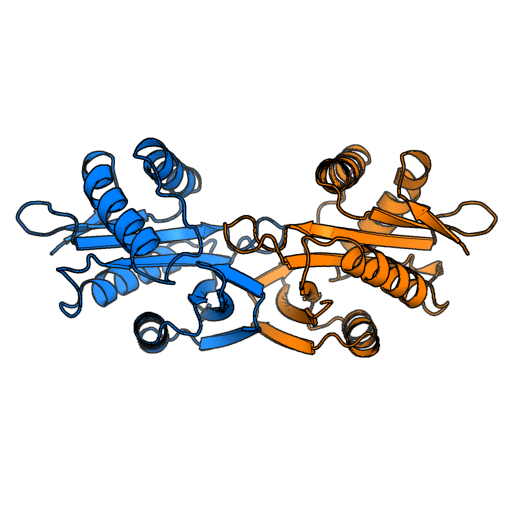OM 2105 C C . ILE B 1 106 ? 13.305 -15.195 -6.777 1 98.88 106 ILE B C 1
ATOM 2107 O O . ILE B 1 106 ? 14.047 -14.211 -6.645 1 98.88 106 ILE B O 1
ATOM 2111 N N . ASN B 1 107 ? 13.594 -16.219 -7.605 1 98.75 107 ASN B N 1
ATOM 2112 C CA . ASN B 1 107 ? 14.805 -16.203 -8.414 1 98.75 107 ASN B CA 1
ATOM 2113 C C . ASN B 1 107 ? 14.844 -14.984 -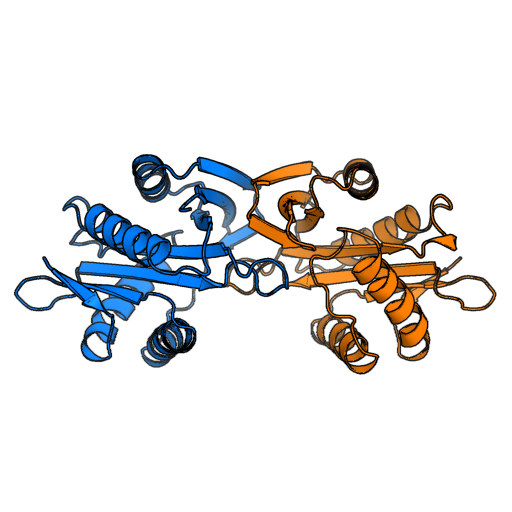9.336 1 98.75 107 ASN B C 1
ATOM 2115 O O . ASN B 1 107 ? 15.883 -14.336 -9.477 1 98.75 107 ASN B O 1
ATOM 2119 N N . ARG B 1 108 ? 13.734 -14.688 -9.969 1 98.69 108 ARG B N 1
ATOM 2120 C CA . ARG B 1 108 ? 13.641 -13.508 -10.828 1 98.69 108 ARG B CA 1
ATOM 2121 C C . ARG B 1 108 ? 13.852 -12.227 -10.031 1 98.69 108 ARG B C 1
ATOM 2123 O O . ARG B 1 108 ? 14.516 -11.297 -10.5 1 98.69 108 ARG B O 1
ATOM 2130 N N . GLY B 1 109 ? 13.258 -12.172 -8.883 1 98.62 109 GLY B N 1
ATOM 2131 C CA . GLY B 1 109 ? 13.461 -11.023 -8.008 1 98.62 109 GLY B CA 1
ATOM 2132 C C . GLY B 1 109 ? 14.922 -10.828 -7.625 1 98.62 109 GLY B C 1
ATOM 2133 O O . GLY B 1 109 ? 15.43 -9.703 -7.66 1 98.62 109 GLY B O 1
ATOM 2134 N N . ILE B 1 110 ? 15.578 -11.875 -7.273 1 98.56 110 ILE B N 1
ATOM 2135 C CA . ILE B 1 110 ? 16.984 -11.836 -6.871 1 98.56 110 ILE B CA 1
ATOM 2136 C C . ILE B 1 110 ? 17.844 -11.383 -8.047 1 98.56 110 ILE B C 1
ATOM 2138 O O . ILE B 1 110 ? 18.812 -10.641 -7.871 1 98.56 110 ILE B O 1
ATOM 2142 N N . ALA B 1 111 ? 17.453 -11.773 -9.234 1 98.31 111 ALA B N 1
ATOM 2143 C CA . ALA B 1 111 ? 18.219 -11.438 -10.438 1 98.31 111 ALA B CA 1
ATOM 2144 C C . ALA B 1 111 ? 18.031 -9.969 -10.805 1 98.31 111 ALA B C 1
ATOM 2146 O O . ALA B 1 111 ? 18.859 -9.398 -11.523 1 98.31 111 ALA B O 1
ATOM 2147 N N . ASP B 1 112 ? 16.922 -9.391 -10.484 1 97.88 112 ASP B N 1
ATOM 2148 C CA . ASP B 1 112 ? 16.672 -7.973 -10.719 1 97.88 112 ASP B CA 1
ATOM 2149 C C . ASP B 1 112 ? 17.469 -7.113 -9.734 1 97.88 112 ASP B C 1
ATOM 2151 O O . ASP B 1 112 ? 17.078 -6.996 -8.562 1 97.88 112 ASP B O 1
ATOM 2155 N N . THR B 1 113 ? 18.469 -6.441 -10.125 1 97.31 113 THR B N 1
ATOM 2156 C CA . THR B 1 113 ? 19.422 -5.758 -9.273 1 97.31 113 THR B CA 1
ATOM 2157 C C . THR B 1 113 ? 18.797 -4.535 -8.617 1 97.31 113 THR B C 1
ATOM 2159 O O . THR B 1 113 ? 19.344 -3.975 -7.668 1 97.31 113 THR B O 1
ATOM 2162 N N . ARG B 1 114 ? 17.609 -4.082 -9.031 1 97.62 114 ARG B N 1
ATOM 2163 C CA . ARG B 1 114 ? 16.891 -2.959 -8.422 1 97.62 114 ARG B CA 1
ATOM 2164 C C . ARG B 1 114 ? 16.281 -3.357 -7.086 1 97.62 114 ARG B C 1
ATOM 2166 O O . ARG B 1 114 ? 15.984 -2.5 -6.25 1 97.62 114 ARG B O 1
ATOM 2173 N N . LEU B 1 115 ? 16.094 -4.648 -6.945 1 98.75 115 LEU B N 1
ATOM 2174 C CA . LEU B 1 115 ? 15.18 -5.09 -5.902 1 98.75 115 LEU B CA 1
ATOM 2175 C C . LEU B 1 115 ? 15.938 -5.641 -4.703 1 98.75 115 LEU B C 1
ATOM 2177 O O . LEU B 1 115 ? 16.969 -6.309 -4.867 1 98.75 115 LEU B O 1
ATOM 2181 N N . GLU B 1 116 ? 15.336 -5.387 -3.531 1 98.88 116 GLU B N 1
ATOM 2182 C CA . GLU B 1 116 ? 15.898 -5.906 -2.287 1 98.88 116 GLU B CA 1
ATOM 2183 C C . GLU B 1 116 ? 14.836 -6.609 -1.451 1 98.88 116 GLU B C 1
ATOM 2185 O O . GLU B 1 116 ? 15.156 -7.43 -0.59 1 98.88 116 GLU B O 1
ATOM 2190 N N . LYS B 1 117 ? 13.562 -6.254 -1.682 1 98.88 117 LYS B N 1
ATOM 2191 C CA . LYS B 1 117 ? 12.477 -6.766 -0.854 1 98.88 117 LYS B CA 1
ATOM 2192 C C . LYS B 1 117 ? 11.312 -7.258 -1.713 1 98.88 117 LYS B C 1
ATOM 2194 O O . LYS B 1 117 ? 11.008 -6.66 -2.746 1 98.88 117 LYS B O 1
ATOM 2199 N N . MET B 1 118 ? 10.688 -8.305 -1.296 1 98.94 118 MET B N 1
ATOM 2200 C CA . MET B 1 118 ? 9.414 -8.781 -1.823 1 98.94 118 MET B CA 1
ATOM 2201 C C . MET B 1 118 ? 8.359 -8.828 -0.724 1 98.94 118 MET B C 1
ATOM 2203 O O . MET B 1 118 ? 8.633 -9.305 0.381 1 98.94 118 MET B O 1
ATOM 2207 N N . VAL B 1 119 ? 7.258 -8.312 -1.017 1 98.94 119 VAL B N 1
ATOM 2208 C CA . VAL B 1 119 ? 6.164 -8.266 -0.052 1 98.94 119 VAL B CA 1
ATOM 2209 C C . VAL B 1 119 ? 4.977 -9.07 -0.578 1 98.94 119 VAL B C 1
ATOM 2211 O O . VAL B 1 119 ? 4.578 -8.914 -1.736 1 98.94 119 VAL B O 1
ATOM 2214 N N . GLY B 1 120 ? 4.488 -9.961 0.176 1 98.88 120 GLY B N 1
ATOM 2215 C CA . GLY B 1 120 ? 3.162 -10.523 -0.02 1 98.88 120 GLY B CA 1
ATOM 2216 C C . GLY B 1 120 ? 2.092 -9.844 0.808 1 98.88 120 GLY B C 1
ATOM 2217 O O . GLY B 1 120 ? 2.221 -9.727 2.027 1 98.88 120 GLY B O 1
ATOM 2218 N N . ALA B 1 121 ? 1.105 -9.25 0.204 1 98.75 121 ALA B N 1
ATOM 2219 C CA . ALA B 1 121 ? -0.103 -8.758 0.863 1 98.75 121 ALA B CA 1
ATOM 2220 C C . ALA B 1 121 ? -1.236 -9.773 0.755 1 98.75 121 ALA B C 1
ATOM 2222 O O . ALA B 1 121 ? -1.835 -9.938 -0.311 1 98.75 121 ALA B O 1
ATOM 2223 N N . ILE B 1 122 ? -1.514 -10.414 1.784 1 98.31 122 ILE B N 1
ATOM 2224 C CA . ILE B 1 122 ? -2.293 -11.648 1.778 1 98.31 122 ILE B CA 1
ATOM 2225 C C . ILE B 1 122 ? -3.467 -11.516 2.748 1 98.31 122 ILE B C 1
ATOM 2227 O O . ILE B 1 122 ? -3.359 -10.844 3.777 1 98.31 122 ILE B O 1
ATOM 2231 N N . ASP B 1 123 ? -4.578 -12.18 2.418 1 98.62 123 ASP B N 1
ATOM 2232 C CA . ASP B 1 123 ? -5.656 -12.32 3.395 1 98.62 123 ASP B CA 1
ATOM 2233 C C . ASP B 1 123 ? -5.184 -13.094 4.625 1 98.62 123 ASP B C 1
ATOM 2235 O O . ASP B 1 123 ? -4.699 -14.227 4.508 1 98.62 123 ASP B O 1
ATOM 2239 N N . ALA B 1 124 ? -5.352 -12.492 5.777 1 98.62 124 ALA B N 1
ATOM 2240 C CA . ALA B 1 124 ? -4.871 -13.117 7.004 1 98.62 124 ALA B CA 1
ATOM 2241 C C . ALA B 1 124 ? -5.582 -14.445 7.258 1 98.62 124 ALA B C 1
ATOM 2243 O O . ALA B 1 124 ? -5.082 -15.289 8 1 98.62 124 ALA B O 1
ATOM 2244 N N . GLY B 1 125 ? -6.695 -14.656 6.668 1 97.75 125 GLY B N 1
ATOM 2245 C CA . GLY B 1 125 ? -7.473 -15.875 6.824 1 97.75 125 GLY B CA 1
ATOM 2246 C C . GLY B 1 125 ? -7.137 -16.938 5.789 1 97.75 125 GLY B C 1
ATOM 2247 O O . GLY B 1 125 ? -7.867 -17.906 5.637 1 97.75 125 GLY B O 1
ATOM 2248 N N . ASN B 1 126 ? -6.078 -16.766 4.996 1 96.88 126 ASN B N 1
ATOM 2249 C CA . ASN B 1 126 ? -5.66 -17.719 3.977 1 96.88 126 ASN B CA 1
ATOM 2250 C C . ASN B 1 126 ? -4.441 -18.516 4.426 1 96.88 126 ASN B C 1
ATOM 2252 O O . ASN B 1 126 ? -3.316 -18.234 4.004 1 96.88 126 ASN B O 1
ATOM 2256 N N . PRO B 1 127 ? -4.641 -19.578 5.203 1 96.62 127 PRO B N 1
ATOM 2257 C CA . PRO B 1 127 ? -3.504 -20.312 5.777 1 96.62 127 PRO B CA 1
ATOM 2258 C C . PRO B 1 127 ? -2.627 -20.953 4.711 1 96.62 127 PRO B C 1
ATOM 2260 O O . PRO B 1 127 ? -1.417 -21.109 4.906 1 96.62 127 PRO B O 1
ATOM 2263 N N . ILE B 1 128 ? -3.215 -21.359 3.629 1 95.81 128 ILE B N 1
ATOM 2264 C CA . ILE B 1 128 ? -2.463 -22 2.562 1 95.81 128 ILE B CA 1
ATOM 2265 C C . ILE B 1 128 ? -1.432 -21.031 1.992 1 95.81 128 ILE B C 1
ATOM 2267 O O . ILE B 1 128 ? -0.258 -21.391 1.842 1 95.81 128 ILE B O 1
ATOM 2271 N N . SER B 1 129 ? -1.856 -19.844 1.689 1 97.69 129 SER B N 1
ATOM 2272 C CA . SER B 1 129 ? -0.944 -18.828 1.183 1 97.69 129 SER B CA 1
ATOM 2273 C C . SER B 1 129 ? 0.111 -18.469 2.221 1 97.69 129 SER B C 1
ATOM 2275 O O . SER B 1 129 ? 1.291 -18.328 1.892 1 97.69 129 SER B O 1
ATOM 2277 N N . ILE B 1 130 ? -0.297 -18.297 3.5 1 98.5 130 ILE B N 1
ATOM 2278 C CA . ILE B 1 130 ? 0.612 -17.938 4.582 1 98.5 130 ILE B CA 1
ATOM 2279 C C . ILE B 1 130 ? 1.699 -19 4.723 1 98.5 130 ILE B C 1
ATOM 2281 O O . ILE B 1 130 ? 2.889 -18.672 4.773 1 98.5 130 ILE B O 1
ATOM 2285 N N . LYS B 1 131 ? 1.302 -20.25 4.695 1 98.12 131 LYS B N 1
ATOM 2286 C CA . LYS B 1 131 ? 2.244 -21.344 4.836 1 98.12 131 LYS B CA 1
ATOM 2287 C C . LYS B 1 131 ? 3.221 -21.391 3.664 1 98.12 131 LYS B C 1
ATOM 2289 O O . LYS B 1 131 ? 4.41 -21.656 3.85 1 98.12 131 LYS B O 1
ATOM 2294 N N . LEU B 1 132 ? 2.699 -21.188 2.473 1 98.5 132 LEU B N 1
ATOM 2295 C CA . LEU B 1 132 ? 3.578 -21.141 1.31 1 98.5 132 LEU B CA 1
ATOM 2296 C C . LEU B 1 132 ? 4.652 -20.062 1.492 1 98.5 132 LEU B C 1
ATOM 2298 O O . LEU B 1 132 ? 5.836 -20.328 1.271 1 98.5 132 LEU B O 1
ATOM 2302 N N . HIS B 1 133 ? 4.234 -18.891 1.902 1 98.88 133 HIS B N 1
ATOM 2303 C CA . HIS B 1 133 ? 5.176 -17.781 2.074 1 98.88 133 HIS B CA 1
ATOM 2304 C C . HIS B 1 133 ? 6.184 -18.094 3.178 1 98.88 133 HIS B C 1
ATOM 2306 O O . HIS B 1 133 ? 7.379 -17.828 3.02 1 98.88 133 HIS B O 1
ATOM 2312 N N . GLU B 1 134 ? 5.699 -18.625 4.297 1 98.81 134 GLU B N 1
ATOM 2313 C CA . GLU B 1 134 ? 6.59 -19.016 5.391 1 98.81 134 GLU B CA 1
ATOM 2314 C C . GLU B 1 134 ? 7.648 -20 4.918 1 98.81 134 GLU B C 1
ATOM 2316 O O . GLU B 1 134 ? 8.82 -19.891 5.285 1 98.81 134 GLU B O 1
ATOM 2321 N N . LYS B 1 135 ? 7.219 -20.953 4.133 1 98.62 135 LYS B N 1
ATOM 2322 C CA . LYS B 1 135 ? 8.117 -21.969 3.598 1 98.62 135 LYS B CA 1
ATOM 2323 C C . LYS B 1 135 ? 9.289 -21.328 2.848 1 98.62 135 LYS B C 1
ATOM 2325 O O . LYS B 1 135 ? 10.398 -21.844 2.855 1 98.62 135 LYS B O 1
ATOM 2330 N N . PHE B 1 136 ? 9.031 -20.219 2.254 1 98.81 136 PHE B N 1
ATOM 2331 C CA . PHE B 1 136 ? 10.055 -19.578 1.44 1 98.81 136 PHE B CA 1
ATOM 2332 C C . PHE B 1 136 ? 10.734 -18.453 2.215 1 98.81 136 PHE B C 1
ATOM 2334 O O . PHE B 1 136 ? 11.414 -17.609 1.628 1 98.81 136 PHE B O 1
ATOM 2341 N N . GLY B 1 137 ? 10.484 -18.328 3.488 1 98.75 137 GLY B N 1
ATOM 2342 C CA . GLY B 1 137 ? 11.258 -17.438 4.348 1 98.75 137 GLY B CA 1
ATOM 2343 C C . GLY B 1 137 ? 10.633 -16.078 4.508 1 98.75 137 GLY B C 1
ATOM 2344 O O . GLY B 1 137 ? 11.25 -15.164 5.055 1 98.75 137 GLY B O 1
ATOM 2345 N N . PHE B 1 138 ? 9.453 -15.883 3.982 1 98.94 138 PHE B N 1
ATOM 2346 C CA . PHE B 1 138 ? 8.75 -14.641 4.277 1 98.94 138 PHE B CA 1
ATOM 2347 C C . PHE B 1 138 ? 8.336 -14.586 5.742 1 98.94 138 PHE B C 1
ATOM 2349 O O . PHE B 1 138 ? 7.957 -15.602 6.324 1 98.94 138 PHE B O 1
ATOM 2356 N N . GLN B 1 139 ? 8.359 -13.391 6.305 1 98.88 139 GLN B N 1
ATOM 2357 C CA . GLN B 1 139 ? 7.953 -13.188 7.691 1 98.88 139 GLN B CA 1
ATOM 2358 C C . GLN B 1 139 ? 6.805 -12.188 7.781 1 98.88 139 GLN B C 1
ATOM 2360 O O . GLN B 1 139 ? 6.793 -11.18 7.07 1 98.88 139 GLN B O 1
ATOM 2365 N N . THR B 1 140 ? 5.871 -12.516 8.633 1 98.88 140 THR B N 1
ATOM 2366 C CA . THR B 1 140 ? 4.809 -11.555 8.906 1 98.88 140 THR B CA 1
ATOM 2367 C C . THR B 1 140 ? 5.375 -10.305 9.578 1 98.88 140 THR B C 1
ATOM 2369 O O . THR B 1 140 ? 6.027 -10.391 10.617 1 98.88 140 THR B O 1
ATOM 2372 N N . GLN B 1 141 ? 5.105 -9.195 8.969 1 98.94 141 GLN B N 1
ATOM 2373 C CA . GLN B 1 141 ? 5.594 -7.953 9.555 1 98.94 141 GLN B CA 1
ATOM 2374 C C . GLN B 1 141 ? 4.445 -6.98 9.812 1 98.94 141 GLN B C 1
ATOM 2376 O O . GLN B 1 141 ? 4.676 -5.832 10.203 1 98.94 141 GLN B O 1
ATOM 2381 N N . GLY B 1 142 ? 3.209 -7.43 9.602 1 98.81 142 GLY B N 1
ATOM 2382 C CA . GLY B 1 142 ? 2.045 -6.617 9.906 1 98.81 142 GLY B CA 1
ATOM 2383 C C . GLY B 1 142 ? 0.732 -7.309 9.586 1 98.81 142 GLY B C 1
ATOM 2384 O O . GLY B 1 142 ? 0.642 -8.062 8.617 1 98.81 142 GLY B O 1
ATOM 2385 N N . ILE B 1 143 ? -0.237 -7.094 10.375 1 98.94 143 ILE B N 1
ATOM 2386 C CA . ILE B 1 143 ? -1.625 -7.473 10.125 1 98.94 143 ILE B CA 1
ATOM 2387 C C . ILE B 1 143 ? -2.539 -6.277 10.391 1 98.94 143 ILE B C 1
ATOM 2389 O O . ILE B 1 143 ? -2.713 -5.859 11.539 1 98.94 143 ILE B O 1
ATOM 2393 N N . LEU B 1 144 ? -3.029 -5.684 9.344 1 98.94 144 LEU B N 1
ATOM 2394 C CA . LEU B 1 144 ? -3.979 -4.582 9.453 1 98.94 144 LEU B CA 1
ATOM 2395 C C . LEU B 1 144 ? -5.41 -5.102 9.539 1 98.94 144 LEU B C 1
ATOM 2397 O O . LEU B 1 144 ? -5.91 -5.699 8.578 1 98.94 144 LEU B O 1
ATOM 2401 N N . ARG B 1 145 ? -6.059 -4.84 10.562 1 98.81 145 ARG B N 1
ATOM 2402 C CA . ARG B 1 145 ? -7.32 -5.5 10.883 1 98.81 145 ARG B CA 1
ATOM 2403 C C . ARG B 1 145 ? -8.5 -4.777 10.242 1 98.81 145 ARG B C 1
ATOM 2405 O O . ARG B 1 145 ? -8.664 -3.568 10.43 1 98.81 145 ARG B O 1
ATOM 2412 N N . GLY B 1 146 ? -9.242 -5.496 9.453 1 98.69 146 GLY B N 1
ATOM 2413 C CA . GLY B 1 146 ? -10.523 -5.027 8.953 1 98.69 146 GLY B CA 1
ATOM 2414 C C . GLY B 1 146 ? -10.391 -3.914 7.93 1 98.69 146 GLY B C 1
ATOM 2415 O O . GLY B 1 146 ? -11.273 -3.057 7.82 1 98.69 146 GLY B O 1
ATOM 2416 N N . VAL B 1 147 ? -9.367 -3.865 7.141 1 98.88 147 VAL B N 1
ATOM 2417 C CA . VAL B 1 147 ? -9.078 -2.686 6.332 1 98.88 147 VAL B CA 1
ATOM 2418 C C . VAL B 1 147 ? -9.727 -2.83 4.957 1 98.88 147 VAL B C 1
ATOM 2420 O O . VAL B 1 147 ? -9.656 -1.915 4.133 1 98.88 147 VAL B O 1
ATOM 2423 N N . ALA B 1 148 ? -10.32 -3.943 4.688 1 98.75 148 ALA B N 1
ATOM 2424 C CA . ALA B 1 148 ? -10.992 -4.188 3.412 1 98.75 148 ALA B CA 1
ATOM 2425 C C . ALA B 1 148 ? -12.281 -4.977 3.613 1 98.75 148 ALA B C 1
ATOM 2427 O O . ALA B 1 148 ? -12.555 -5.469 4.711 1 98.75 148 ALA B O 1
ATOM 2428 N N . THR B 1 149 ? -13.07 -4.992 2.551 1 98.31 149 THR B N 1
ATOM 2429 C CA . THR B 1 149 ? -14.297 -5.781 2.602 1 98.31 149 THR B CA 1
ATOM 2430 C C . THR B 1 149 ? -14.461 -6.602 1.326 1 98.31 149 THR B C 1
ATOM 2432 O O . THR B 1 149 ? -14.047 -6.176 0.247 1 98.31 149 THR B O 1
ATOM 2435 N N . LYS B 1 150 ? -14.922 -7.703 1.472 1 98.12 150 LYS B N 1
ATOM 2436 C CA . LYS B 1 150 ? -15.398 -8.586 0.409 1 98.12 150 LYS B CA 1
ATOM 2437 C C . LYS B 1 150 ? -16.609 -9.398 0.871 1 98.12 150 LYS B C 1
ATOM 2439 O O . LYS B 1 150 ? -16.609 -9.938 1.979 1 98.12 150 LYS B O 1
ATOM 2444 N N . TRP B 1 151 ? -17.656 -9.477 0.04 1 97.81 151 TRP B N 1
ATOM 2445 C CA . TRP B 1 151 ? -18.906 -10.188 0.354 1 97.81 151 TRP B CA 1
ATOM 2446 C C . TRP B 1 151 ? -19.453 -9.742 1.704 1 97.81 151 TRP B C 1
ATOM 2448 O O . TRP B 1 151 ? -19.906 -10.57 2.498 1 97.81 151 TRP B O 1
ATOM 2458 N N . GLY B 1 152 ? -19.266 -8.492 2.037 1 96.81 152 GLY B N 1
ATOM 2459 C CA . GLY B 1 152 ? -19.828 -7.906 3.242 1 96.81 152 GLY B CA 1
ATOM 2460 C C . GLY B 1 152 ? -19.016 -8.219 4.488 1 96.81 152 GLY B C 1
ATOM 2461 O O . GLY B 1 152 ? -19.422 -7.848 5.598 1 96.81 152 GLY B O 1
ATOM 2462 N N . GLU B 1 153 ? -17.859 -8.836 4.34 1 98 153 GLU B N 1
ATOM 2463 C CA . GLU B 1 153 ? -17.016 -9.195 5.477 1 98 153 GLU B CA 1
ATOM 2464 C C . GLU B 1 153 ? -15.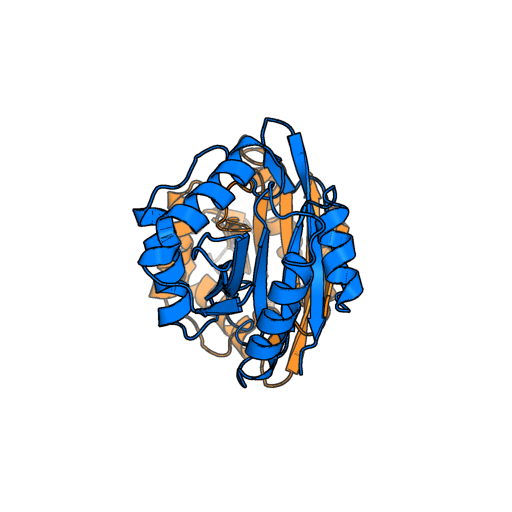742 -8.352 5.508 1 98 153 GLU B C 1
ATOM 2466 O O . GLU B 1 153 ? -15.109 -8.133 4.469 1 98 153 GLU B O 1
ATOM 2471 N N . HIS B 1 154 ? -15.492 -7.93 6.707 1 98.56 154 HIS B N 1
ATOM 2472 C CA . HIS B 1 154 ? -14.203 -7.27 6.891 1 98.56 154 HIS B CA 1
ATOM 2473 C C . HIS B 1 154 ? -13.047 -8.266 6.766 1 98.56 154 HIS B C 1
ATOM 2475 O O . HIS B 1 154 ? -13.141 -9.391 7.254 1 98.56 154 HIS B O 1
ATOM 2481 N N . ARG B 1 155 ? -11.992 -7.781 6.148 1 98.69 155 ARG B N 1
ATOM 2482 C CA . ARG B 1 155 ? -10.82 -8.633 5.918 1 98.69 155 ARG B CA 1
ATOM 2483 C C . ARG B 1 155 ? -9.57 -8.016 6.531 1 98.69 155 ARG B C 1
ATOM 2485 O O . ARG B 1 155 ? -9.375 -6.801 6.465 1 98.69 155 ARG B O 1
ATOM 2492 N N . ASP B 1 156 ? -8.773 -8.883 7.105 1 98.88 156 ASP B N 1
ATOM 2493 C CA . ASP B 1 156 ? -7.48 -8.492 7.66 1 98.88 156 ASP B CA 1
ATOM 2494 C C . ASP B 1 156 ? -6.363 -8.664 6.637 1 98.88 156 ASP B C 1
ATOM 2496 O O . ASP B 1 156 ? -6.223 -9.734 6.039 1 98.88 156 ASP B O 1
ATOM 2500 N N . LEU B 1 157 ? -5.617 -7.605 6.438 1 98.88 157 LEU B N 1
ATOM 2501 C CA . LEU B 1 157 ? -4.496 -7.609 5.504 1 98.88 157 LEU B CA 1
ATOM 2502 C C . LEU B 1 157 ? -3.201 -8 6.211 1 98.88 157 LEU B C 1
ATOM 2504 O O . LEU B 1 157 ? -2.762 -7.305 7.133 1 98.88 157 LEU B O 1
ATOM 2508 N N . GLN B 1 158 ? -2.615 -9.07 5.824 1 98.94 158 GLN B N 1
ATOM 2509 C CA . GLN B 1 158 ? -1.346 -9.531 6.375 1 98.94 158 GLN B CA 1
ATOM 2510 C C . GLN B 1 158 ? -0.195 -9.258 5.41 1 98.94 158 GLN B C 1
ATOM 2512 O O . GLN B 1 158 ? -0.235 -9.68 4.254 1 98.94 158 GLN B O 1
ATOM 2517 N N . PHE B 1 159 ? 0.789 -8.539 5.875 1 98.94 159 PHE B N 1
ATOM 2518 C CA . PHE B 1 159 ? 2 -8.297 5.102 1 98.94 159 PHE B CA 1
ATOM 2519 C C . PHE B 1 159 ? 3.098 -9.273 5.488 1 98.94 159 PHE B C 1
ATOM 2521 O O . PHE B 1 159 ? 3.471 -9.367 6.66 1 98.94 159 PHE B O 1
ATOM 2528 N N . MET B 1 160 ? 3.584 -10.016 4.539 1 98.94 160 MET B N 1
ATOM 2529 C CA . MET B 1 160 ? 4.746 -10.883 4.695 1 98.94 160 MET B CA 1
ATOM 2530 C C . MET B 1 160 ? 5.895 -10.422 3.809 1 98.94 160 MET B C 1
ATOM 2532 O O . MET B 1 160 ? 5.699 -10.141 2.625 1 98.94 160 MET B O 1
ATOM 2536 N N . VAL B 1 161 ? 7.074 -10.305 4.395 1 98.94 161 VAL B N 1
ATOM 2537 C CA . VAL B 1 161 ? 8.18 -9.656 3.707 1 98.94 161 VAL B CA 1
ATOM 2538 C C . VAL B 1 161 ? 9.383 -10.602 3.641 1 98.94 161 VAL B C 1
ATOM 2540 O O . VAL B 1 161 ? 9.648 -11.336 4.594 1 98.94 161 VAL B O 1
ATOM 2543 N N . LYS B 1 162 ? 10.055 -10.609 2.592 1 98.88 162 LYS B N 1
ATOM 2544 C CA . LYS B 1 162 ? 11.297 -11.352 2.406 1 98.88 162 LYS B CA 1
ATOM 2545 C C . LYS B 1 162 ? 12.406 -10.453 1.873 1 98.88 162 LYS B C 1
ATOM 2547 O O . LYS B 1 162 ? 12.188 -9.688 0.932 1 98.88 162 LYS B O 1
ATOM 2552 N N . ASP B 1 163 ? 13.539 -10.508 2.484 1 98.81 163 ASP B N 1
ATOM 2553 C CA . ASP B 1 163 ? 14.75 -9.93 1.917 1 98.81 163 ASP B CA 1
ATOM 2554 C C . ASP B 1 163 ? 15.297 -10.805 0.788 1 98.81 163 ASP B C 1
ATOM 2556 O O . ASP B 1 163 ? 15.57 -11.992 0.987 1 98.81 163 ASP B O 1
ATOM 2560 N N . ILE B 1 164 ? 15.414 -10.219 -0.367 1 98.5 164 ILE B N 1
ATOM 2561 C CA . ILE B 1 164 ? 15.93 -11.039 -1.456 1 98.5 164 ILE B CA 1
ATOM 2562 C C . ILE B 1 164 ? 17.328 -10.562 -1.851 1 98.5 164 ILE B C 1
ATOM 2564 O O . ILE B 1 164 ? 17.875 -10.984 -2.873 1 98.5 164 ILE B O 1
ATOM 2568 N N . ARG B 1 165 ? 17.891 -9.562 -1.143 1 89.94 165 ARG B N 1
ATOM 2569 C CA . ARG B 1 165 ? 19.281 -9.156 -1.281 1 89.94 165 ARG B CA 1
ATOM 2570 C C . ARG B 1 165 ? 19.953 -9.031 0.083 1 89.94 165 ARG B C 1
ATOM 2572 O O . ARG B 1 165 ? 19.297 -8.688 1.071 1 89.94 165 ARG B O 1
#

Nearest PDB structures (foldseek):
  2j8n-assembly1_A  TM=9.824E-01  e=6.730E-20  Pseudomonas aeruginosa
  4jxr-assembly1_B  TM=9.640E-01  e=4.899E-18  Sinorhizobium meliloti 1021
  2jlm-assembly1_B  TM=9.573E-01  e=7.522E-18  Acinetobacter baylyi
  5ix3-assembly1_A  TM=8.290E-01  e=8.961E-11  Staphylococcus aureus
  6vp9-assembly1_A  TM=7.826E-01  e=2.142E-07  Homo sapiens

Foldseek 3Di:
DDKDADDLVQLVLAQVQQQCCLPPHVQDADVDRDDSVRSVVVSCVCVVVPWTKMFDADPVRHTFKIKTWDDPDPDPPCQQEIEMDITGHPVCPPVCRLVVRVVVNLVSSLVPPRYFKYKYWGFPPPVVVVVSLVVVPWDWDDWAWQPGDHPRDGTIITITMDTSD/DDKDADDLVQLVLAQVQQQCCLPPHVFDADVDRDDSVRSVVVSCVCVVVPWTKMFDADPVRHTFKIKTWDDPDPDPPCQQEIEMDITGHPVCPPVCRLVVRVVVNLVSSLVPPRYFKYKYWGFPPDVVVVVSLVVVPWDWPDWAWQPGDHPRDGTIITITMDTSD

Secondary structure (DSSP, 8-state):
-EEEE--GGGHHHHHHHHHHHHHH-SSS--SSPPPHHHHHHHHHHHHHTT--EEEEE-TT--EEEEEEEEES-SSTT-TTEEEEEEEE-GGGTTTTHHHHHHHHHHHHHHH-TT--EEEEEEETT-HHHHHHHHHTT-EEEEEEEEEEEETTEEEEEEEEEEE--/-EEEE--GGGHHHHHHHHHHHHHH-SSS--SSPPPHHHHHHHHHHHHHTT--EEEEE-TT--EEEEEEEEES-SSTT-TTEEEEEEEE-GGGTTTTHHHHHHHHHHHHHHH-TT--EEEEEEETT-HHHHHHHHHTT-EEEEEEEEEEEETTEEEEEEEEEEE--

Radius of gyration: 21.23 Å; Cα contacts (8 Å, |Δi|>4): 680; chains: 2; bounding box: 41×68×46 Å